Protein AF-0000000072586569 (afdb_homodimer)

Solvent-accessible surface area (backbone atoms only — not comparable to full-atom values): 13516 Å² total; per-residue (Å²): 112,32,69,42,36,52,53,37,49,52,51,48,53,52,25,59,74,66,63,46,44,87,63,46,50,79,43,30,31,70,74,11,35,25,34,48,36,56,44,81,59,20,24,43,18,26,66,42,38,34,52,53,54,45,50,47,55,71,55,46,36,83,66,43,78,65,60,58,28,29,27,94,78,20,41,33,37,36,40,31,33,36,30,24,39,87,93,30,60,30,39,34,35,44,40,37,33,38,47,88,82,17,26,31,43,36,41,36,39,33,41,20,15,47,66,26,43,51,45,45,48,53,56,47,44,74,74,40,50,85,58,54,65,77,28,58,34,95,103,110,33,69,43,36,52,55,38,48,52,50,49,54,52,26,60,74,67,62,46,44,88,63,45,52,79,42,32,31,71,73,12,34,26,34,47,35,56,44,80,60,21,22,44,18,25,66,41,39,34,54,53,53,44,50,46,55,71,55,46,35,84,66,43,76,66,61,56,26,29,27,93,78,20,41,33,35,38,41,31,33,37,30,26,38,87,93,31,59,30,38,34,35,44,40,37,32,38,47,89,82,16,26,31,42,34,40,36,39,32,41,19,14,46,64,26,43,49,46,47,47,53,55,47,44,75,73,41,49,85,56,54,65,78,26,58,33,95,104

Organism: Burkholderia pseudomallei (strain K96243) (NCBI:txid272560)

Secondary structure (DSSP, 8-state):
--HHHHHHHHHHHHHHHHT--TTGGGGEEEEEEEE-SS-SSEEESHHHHHHHHHHHHHH-EEEEEEEEEE-TTS-EEEEEEEEEETTEEEEEEEEEEE-TTS-EEEEEEEEESHHHHHHHHHHHHHHHTTTGGGGEE--/--HHHHHHHHHHHHHHHHT--TTGGGGEEEEEEEE-SS-SSEEESHHHHHHHHHHHHHH-EEEEEEEEEE-TTS-EEEEEEEEEETTEEEEEEEEEEE-TTS-EEEEEEEEESHHHHHHHHHHHHHHHTTTGGGGEE--

Foldseek 3Di:
DQPLQVVLVVVVVVCLVVLHLPCVLVQADQFAWEAEQQDPFIFTGPVLVSVQSSQLSVQWAPKDWDDKDADPVRQWIKIWMWTDGVPDTKIKIWIFGHDSNNHTRYTYIHMDDPVRSVSSVVSCCVPCVPPNVVRTDRD/DQPLQVVLVVVVVVCLVVLHLPCVLVQADQFAWEAEQQDPFIFTGPVLVSVQSSQLSVQWAPKDWDDKDADPVRQWIKIWMWTDGVPDTKIKIWIFGHDSNNHTRYTYIHMDDPVRSVSSVVSCCVPCVPPNVVRTDRD

Radius of gyration: 18.26 Å; Cα contacts (8 Å, |Δi|>4): 628; chains: 2; bounding box: 34×50×46 Å

Structure (mmCIF, N/CA/C/O backbone):
data_AF-0000000072586569-model_v1
#
loop_
_entity.id
_entity.type
_entity.pdbx_description
1 polymer 'Membrane protein'
#
loop_
_atom_site.group_PDB
_atom_site.id
_atom_site.type_symbol
_atom_site.label_atom_id
_atom_site.label_alt_id
_atom_site.label_comp_id
_atom_site.label_asym_id
_atom_site.label_entity_id
_atom_site.label_seq_id
_atom_site.pdbx_PDB_ins_code
_atom_site.Cartn_x
_atom_site.Cartn_y
_atom_site.Cartn_z
_atom_site.occupancy
_atom_site.B_iso_or_equiv
_atom_site.auth_seq_id
_atom_site.auth_comp_id
_atom_site.auth_asym_id
_atom_site.auth_atom_id
_atom_site.pdbx_PDB_model_num
ATOM 1 N N . MET A 1 1 ? 5.367 -13.648 14.352 1 89.75 1 MET A N 1
ATOM 2 C CA . MET A 1 1 ? 4.77 -14.289 13.188 1 89.75 1 MET A CA 1
ATOM 3 C C . MET A 1 1 ? 4.309 -15.703 13.516 1 89.75 1 MET A C 1
ATOM 5 O O . MET A 1 1 ? 5.023 -16.453 14.18 1 89.75 1 MET A O 1
ATOM 9 N N . HIS A 1 2 ? 3.035 -16.016 13.039 1 93.81 2 HIS A N 1
ATOM 10 C CA . HIS A 1 2 ? 2.506 -17.359 13.203 1 93.81 2 HIS A CA 1
ATOM 11 C C . HIS A 1 2 ? 3.4 -18.391 12.516 1 93.81 2 HIS A C 1
ATOM 13 O O . HIS A 1 2 ? 3.832 -18.188 11.383 1 93.81 2 HIS A O 1
ATOM 19 N N . PRO A 1 3 ? 3.746 -19.438 13.172 1 95.5 3 PRO A N 1
ATOM 20 C CA . PRO A 1 3 ? 4.727 -20.375 12.633 1 95.5 3 PRO A CA 1
ATOM 21 C C . PRO A 1 3 ? 4.352 -20.891 11.25 1 95.5 3 PRO A C 1
ATOM 23 O O . PRO A 1 3 ? 5.215 -21.016 10.375 1 95.5 3 PRO A O 1
ATOM 26 N N . CYS A 1 4 ? 3.082 -21.234 11.062 1 97.12 4 CYS A N 1
ATOM 27 C CA . CYS A 1 4 ? 2.643 -21.719 9.758 1 97.12 4 CYS A CA 1
ATOM 28 C C . CYS A 1 4 ? 2.793 -20.641 8.695 1 97.12 4 CYS A C 1
ATOM 30 O O . CYS A 1 4 ? 3.102 -20.938 7.539 1 97.12 4 CYS A O 1
ATOM 32 N N . VAL A 1 5 ? 2.586 -19.422 9.07 1 98.19 5 VAL A N 1
ATOM 33 C CA . VAL A 1 5 ? 2.73 -18.297 8.148 1 98.19 5 VAL A CA 1
ATOM 34 C C . VAL A 1 5 ? 4.199 -18.125 7.781 1 98.19 5 VAL A C 1
ATOM 36 O O . VAL A 1 5 ? 4.531 -17.875 6.617 1 98.19 5 VAL A O 1
ATOM 39 N N . ARG A 1 6 ? 5.023 -18.25 8.75 1 97.75 6 ARG A N 1
ATOM 40 C CA . ARG A 1 6 ? 6.457 -18.125 8.516 1 97.75 6 ARG A CA 1
ATOM 41 C C . ARG A 1 6 ? 6.922 -19.125 7.457 1 97.75 6 ARG A C 1
ATOM 43 O O . ARG A 1 6 ? 7.699 -18.766 6.566 1 97.75 6 ARG A O 1
ATOM 50 N N . GLN A 1 7 ? 6.492 -20.297 7.516 1 98.06 7 GLN A N 1
ATOM 51 C CA . GLN A 1 7 ? 6.855 -21.328 6.555 1 98.06 7 GLN A CA 1
ATOM 52 C C . GLN A 1 7 ? 6.355 -20.984 5.156 1 98.06 7 GLN A C 1
ATOM 54 O O . GLN A 1 7 ? 7.09 -21.125 4.176 1 98.06 7 GLN A O 1
ATOM 59 N N . SER A 1 8 ? 5.109 -20.578 5.07 1 98.62 8 SER A N 1
ATOM 60 C CA . SER A 1 8 ? 4.543 -20.203 3.777 1 98.62 8 SER A CA 1
ATOM 61 C C . SER A 1 8 ? 5.273 -19.016 3.178 1 98.62 8 SER A C 1
ATOM 63 O O . SER A 1 8 ? 5.488 -18.953 1.966 1 98.62 8 SER A O 1
ATOM 65 N N . LEU A 1 9 ? 5.652 -18.062 4.035 1 98.5 9 LEU A N 1
ATOM 66 C CA . LEU A 1 9 ? 6.375 -16.891 3.562 1 98.5 9 LEU A CA 1
ATOM 67 C C . LEU A 1 9 ? 7.742 -17.281 3.016 1 98.5 9 LEU A C 1
ATOM 69 O O . LEU A 1 9 ? 8.219 -16.688 2.043 1 98.5 9 LEU A O 1
ATOM 73 N N . GLU A 1 10 ? 8.367 -18.203 3.668 1 98.25 10 GLU A N 1
ATOM 74 C CA . GLU A 1 10 ? 9.633 -18.703 3.146 1 98.25 10 GLU A CA 1
ATOM 75 C C . GLU A 1 10 ? 9.469 -19.281 1.744 1 98.25 10 GLU A C 1
ATOM 77 O O . GLU A 1 10 ? 10.273 -19.016 0.855 1 98.25 10 GLU A O 1
ATOM 82 N N . ARG A 1 11 ? 8.477 -20.078 1.533 1 98.44 11 ARG A N 1
ATOM 83 C CA . ARG A 1 11 ? 8.172 -20.625 0.219 1 98.44 11 ARG A CA 1
ATOM 84 C C . ARG A 1 11 ? 7.863 -19.531 -0.787 1 98.44 11 ARG A C 1
ATOM 86 O O . ARG A 1 11 ? 8.312 -19.578 -1.935 1 98.44 11 ARG A O 1
ATOM 93 N N . TRP A 1 12 ? 7.102 -18.578 -0.327 1 98.75 12 TRP A N 1
ATOM 94 C CA . TRP A 1 12 ? 6.773 -17.438 -1.166 1 98.75 12 TRP A CA 1
ATOM 95 C C . TRP A 1 12 ? 8.039 -16.75 -1.665 1 98.75 12 TRP A C 1
ATOM 97 O O . TRP A 1 12 ? 8.203 -16.516 -2.867 1 98.75 12 TRP A O 1
ATOM 107 N N . HIS A 1 13 ? 8.883 -16.406 -0.754 1 98.56 13 HIS A N 1
ATOM 108 C CA . HIS A 1 13 ? 10.117 -15.711 -1.095 1 98.56 13 HIS A CA 1
ATOM 109 C C . HIS A 1 13 ? 10.977 -16.531 -2.043 1 98.56 13 HIS A C 1
ATOM 111 O O . HIS A 1 13 ? 11.617 -15.992 -2.943 1 98.56 13 HIS A O 1
ATOM 117 N N . ALA A 1 14 ? 11 -17.812 -1.853 1 98.25 14 ALA A N 1
ATOM 118 C CA . ALA A 1 14 ? 11.75 -18.688 -2.748 1 98.25 14 ALA A CA 1
ATOM 119 C C . ALA A 1 14 ? 11.164 -18.672 -4.156 1 98.25 14 ALA A C 1
ATOM 121 O O . ALA A 1 14 ? 11.906 -18.609 -5.141 1 98.25 14 ALA A O 1
ATOM 122 N N . MET A 1 15 ? 9.875 -18.703 -4.305 1 98.44 15 MET A N 1
ATOM 123 C CA . MET A 1 15 ? 9.203 -18.656 -5.602 1 98.44 15 MET A CA 1
ATOM 124 C C . MET A 1 15 ? 9.484 -17.344 -6.312 1 98.44 15 MET A C 1
ATOM 126 O O . MET A 1 15 ? 9.773 -17.328 -7.512 1 98.44 15 MET A O 1
ATOM 130 N N . VAL A 1 16 ? 9.398 -16.234 -5.566 1 98.38 16 VAL A N 1
ATOM 131 C CA . VAL A 1 16 ? 9.641 -14.906 -6.125 1 98.38 16 VAL A CA 1
ATOM 132 C C . VAL A 1 16 ? 11.086 -14.797 -6.594 1 98.38 16 VAL A C 1
ATOM 134 O O . VAL A 1 16 ? 11.359 -14.305 -7.691 1 98.38 16 VAL A O 1
ATOM 137 N N . ALA A 1 17 ? 12 -15.281 -5.766 1 97.19 17 ALA A N 1
ATOM 138 C CA . ALA A 1 17 ? 13.414 -15.242 -6.109 1 97.19 17 ALA A CA 1
ATOM 139 C C . ALA A 1 17 ? 13.695 -16.031 -7.383 1 97.19 17 ALA A C 1
ATOM 141 O O . ALA A 1 17 ? 14.516 -15.633 -8.203 1 97.19 17 ALA A O 1
ATOM 142 N N . ALA A 1 18 ? 13.023 -17.109 -7.57 1 97 18 ALA A N 1
ATOM 143 C CA . ALA A 1 18 ? 13.203 -17.969 -8.727 1 97 18 ALA A CA 1
ATOM 144 C C . ALA A 1 18 ? 12.367 -17.484 -9.914 1 97 18 ALA A C 1
ATOM 146 O O . ALA A 1 18 ? 12.477 -18.016 -11.016 1 97 18 ALA A O 1
ATOM 147 N N . ARG A 1 19 ? 11.508 -16.516 -9.648 1 97 19 ARG A N 1
ATOM 148 C CA . ARG A 1 19 ? 10.555 -16 -10.633 1 97 19 ARG A CA 1
ATOM 149 C C . ARG A 1 19 ? 9.703 -17.141 -11.211 1 97 19 ARG A C 1
ATOM 151 O O . ARG A 1 19 ? 9.461 -17.172 -12.414 1 97 19 ARG A O 1
ATOM 158 N N . ASP A 1 20 ? 9.43 -18.078 -10.43 1 97.19 20 ASP A N 1
ATOM 159 C CA . ASP A 1 20 ? 8.602 -19.219 -10.781 1 97.19 20 ASP A CA 1
ATOM 160 C C . ASP A 1 20 ? 7.496 -19.438 -9.742 1 97.19 20 ASP A C 1
ATOM 162 O O . ASP A 1 20 ? 7.738 -20 -8.68 1 97.19 20 ASP A O 1
ATOM 166 N N . MET A 1 21 ? 6.297 -19.078 -10.188 1 97.44 21 MET A N 1
ATOM 167 C CA . MET A 1 21 ? 5.164 -19.156 -9.266 1 97.44 21 MET A CA 1
ATOM 168 C C . MET A 1 21 ? 4.316 -20.391 -9.539 1 97.44 21 MET A C 1
ATOM 170 O O . MET A 1 21 ? 3.146 -20.438 -9.156 1 97.44 21 MET A O 1
ATOM 174 N N . SER A 1 22 ? 4.824 -21.391 -10.148 1 95.94 22 SER A N 1
ATOM 175 C CA . SER A 1 22 ? 4.062 -22.547 -10.586 1 95.94 22 SER A CA 1
ATOM 176 C C . SER A 1 22 ? 3.506 -23.328 -9.398 1 95.94 22 SER A C 1
ATOM 178 O O . SER A 1 22 ? 2.543 -24.094 -9.547 1 95.94 22 SER A O 1
ATOM 180 N N . THR A 1 23 ? 4.094 -23.172 -8.188 1 97.25 23 THR A N 1
ATOM 181 C CA . THR A 1 23 ? 3.648 -23.922 -7.02 1 97.25 23 THR A CA 1
ATOM 182 C C . THR A 1 23 ? 2.92 -23.016 -6.035 1 97.25 23 THR A C 1
ATOM 184 O O . THR A 1 23 ? 2.742 -23.359 -4.867 1 97.25 23 THR A O 1
ATOM 187 N N . LEU A 1 24 ? 2.529 -21.828 -6.469 1 98.56 24 LEU A N 1
ATOM 188 C CA . LEU A 1 24 ? 1.87 -20.875 -5.582 1 98.56 24 LEU A CA 1
ATOM 189 C C . LEU A 1 24 ? 0.583 -21.453 -5.012 1 98.56 24 LEU A C 1
ATOM 191 O O . LEU A 1 24 ? 0.256 -21.234 -3.846 1 98.56 24 LEU A O 1
ATOM 195 N N . ALA A 1 25 ? -0.107 -22.219 -5.77 1 97.69 25 ALA A N 1
ATOM 196 C CA . ALA A 1 25 ? -1.369 -22.812 -5.336 1 97.69 25 ALA A CA 1
ATOM 197 C C . ALA A 1 25 ? -1.164 -23.719 -4.121 1 97.69 25 ALA A C 1
ATOM 199 O O . ALA A 1 25 ? -2.098 -23.953 -3.348 1 97.69 25 ALA A O 1
ATOM 200 N N . ASP A 1 26 ? 0 -24.203 -3.895 1 97.81 26 ASP A N 1
ATOM 201 C CA . ASP A 1 26 ? 0.299 -25.078 -2.775 1 97.81 26 ASP A CA 1
ATOM 202 C C . ASP A 1 26 ? 0.155 -24.359 -1.442 1 97.81 26 ASP A C 1
ATOM 204 O O . ASP A 1 26 ? -0.105 -24.984 -0.411 1 97.81 26 ASP A O 1
ATOM 208 N N . ILE A 1 27 ? 0.32 -23.094 -1.489 1 98.62 27 ILE A N 1
ATOM 209 C CA . ILE A 1 27 ? 0.227 -22.359 -0.237 1 98.62 27 ILE A CA 1
ATOM 210 C C . ILE A 1 27 ? -0.942 -21.375 -0.303 1 98.62 27 ILE A C 1
ATOM 212 O O . ILE A 1 27 ? -1.002 -20.422 0.471 1 98.62 27 ILE A O 1
ATOM 216 N N . ALA A 1 28 ? -1.817 -21.531 -1.243 1 98.81 28 ALA A N 1
ATOM 217 C CA . ALA A 1 28 ? -3.01 -20.703 -1.373 1 98.81 28 ALA A CA 1
ATOM 218 C C . ALA A 1 28 ? -4.273 -21.5 -1.063 1 98.81 28 ALA A C 1
ATOM 220 O O . ALA A 1 28 ? -4.395 -22.656 -1.459 1 98.81 28 ALA A O 1
ATOM 221 N N . ASP A 1 29 ? -5.18 -20.875 -0.289 1 98.75 29 ASP A N 1
ATOM 222 C CA . ASP A 1 29 ? -6.52 -21.438 -0.156 1 98.75 29 ASP A CA 1
ATOM 223 C C . ASP A 1 29 ? -7.211 -21.547 -1.515 1 98.75 29 ASP A C 1
ATOM 225 O O . ASP A 1 29 ? -7.109 -20.641 -2.34 1 98.75 29 ASP A O 1
ATOM 229 N N . PRO A 1 30 ? -7.973 -22.562 -1.792 1 97.94 30 PRO A N 1
ATOM 230 C CA . PRO A 1 30 ? -8.664 -22.688 -3.076 1 97.94 30 PRO A CA 1
ATOM 231 C C . PRO A 1 30 ? -9.586 -21.516 -3.363 1 97.94 30 PRO A C 1
ATOM 233 O O . PRO A 1 30 ? -9.844 -21.188 -4.527 1 97.94 30 PRO A O 1
ATOM 236 N N . ASN A 1 31 ? -10.055 -20.859 -2.344 1 97.38 31 ASN A N 1
ATOM 237 C CA . ASN A 1 31 ? -10.945 -19.719 -2.498 1 97.38 31 ASN A CA 1
ATOM 238 C C . ASN A 1 31 ? -10.227 -18.406 -2.227 1 97.38 31 ASN A C 1
ATOM 240 O O . ASN A 1 31 ? -10.852 -17.422 -1.827 1 97.38 31 ASN A O 1
ATOM 244 N N . ALA A 1 32 ? -8.938 -18.438 -2.35 1 98.44 32 ALA A N 1
ATOM 245 C CA . ALA A 1 32 ? -8.164 -17.219 -2.135 1 98.44 32 ALA A CA 1
ATOM 246 C C . ALA A 1 32 ? -8.672 -16.094 -3.021 1 98.44 32 ALA A C 1
ATOM 248 O O . ALA A 1 32 ? -9.148 -16.328 -4.133 1 98.44 32 ALA A O 1
ATOM 249 N N . VAL A 1 33 ? -8.617 -14.875 -2.561 1 98.31 33 VAL A N 1
ATOM 250 C CA . VAL A 1 33 ? -9.062 -13.695 -3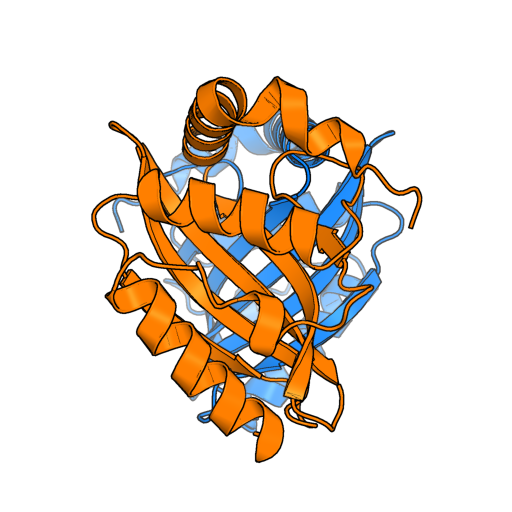.293 1 98.31 33 VAL A CA 1
ATOM 251 C C . VAL A 1 33 ? -7.859 -12.82 -3.645 1 98.31 33 VAL A C 1
ATOM 253 O O . VAL A 1 33 ? -7.031 -12.516 -2.781 1 98.31 33 VAL A O 1
ATOM 256 N N . PHE A 1 34 ? -7.805 -12.477 -4.922 1 98.38 34 PHE A N 1
ATOM 257 C CA . PHE A 1 34 ? -6.773 -11.555 -5.395 1 98.38 34 PHE A CA 1
ATOM 258 C C . PHE A 1 34 ? -7.371 -10.188 -5.699 1 98.38 34 PHE A C 1
ATOM 260 O O . PHE A 1 34 ? -8.367 -10.086 -6.414 1 98.38 34 PHE A O 1
ATOM 267 N N . ARG A 1 35 ? -6.781 -9.148 -5.145 1 98.31 35 ARG A N 1
ATOM 268 C CA . ARG A 1 35 ? -7.168 -7.766 -5.426 1 98.31 35 ARG A CA 1
ATOM 269 C C . ARG A 1 35 ? -6.035 -7.008 -6.109 1 98.31 35 ARG A C 1
ATOM 271 O O . ARG A 1 35 ? -5.004 -6.734 -5.488 1 98.31 35 ARG A O 1
ATOM 278 N N . SER A 1 36 ? -6.277 -6.648 -7.332 1 97.62 36 SER A N 1
ATOM 279 C CA . SER A 1 36 ? -5.312 -5.98 -8.203 1 97.62 36 SER A CA 1
ATOM 280 C C . SER A 1 36 ? -5.172 -4.508 -7.836 1 97.62 36 SER A C 1
ATOM 282 O O . SER A 1 36 ? -6.133 -3.875 -7.398 1 97.62 36 SER A O 1
ATOM 284 N N . PRO A 1 37 ? -3.957 -3.98 -8.055 1 98.44 37 PRO A N 1
ATOM 285 C CA . PRO A 1 37 ? -3.834 -2.529 -7.898 1 98.44 37 PRO A CA 1
ATOM 286 C C . PRO A 1 37 ? -4.598 -1.752 -8.969 1 98.44 37 PRO A C 1
ATOM 288 O O . PRO A 1 37 ? -4.82 -0.547 -8.82 1 98.44 37 PRO A O 1
ATOM 291 N N . ILE A 1 38 ? -5.035 -2.357 -10.008 1 97.25 38 ILE A N 1
ATOM 292 C CA . ILE A 1 38 ? -5.621 -1.708 -11.172 1 97.25 38 ILE A CA 1
ATOM 293 C C . ILE A 1 38 ? -7.145 -1.79 -11.102 1 97.25 38 ILE A C 1
ATOM 295 O O . ILE A 1 38 ? -7.832 -0.775 -11.219 1 97.25 38 ILE A O 1
ATOM 299 N N . ALA A 1 39 ? -7.633 -2.943 -10.797 1 95.81 39 ALA A N 1
ATOM 300 C CA . ALA A 1 39 ? -9.055 -3.227 -10.969 1 95.81 39 ALA A CA 1
ATOM 301 C C . ALA A 1 39 ? -9.82 -3.02 -9.672 1 95.81 39 ALA A C 1
ATOM 303 O O . ALA A 1 39 ? -9.312 -3.332 -8.586 1 95.81 39 ALA A O 1
ATOM 304 N N . HIS A 1 40 ? -11.023 -2.607 -9.781 1 95 40 HIS A N 1
ATOM 305 C CA . HIS A 1 40 ? -11.906 -2.451 -8.633 1 95 40 HIS A CA 1
ATOM 306 C C . HIS A 1 40 ? -12.344 -3.807 -8.086 1 95 40 HIS A C 1
ATOM 308 O O . HIS A 1 40 ? -12.281 -4.047 -6.879 1 95 40 HIS A O 1
ATOM 314 N N . SER A 1 41 ? -12.742 -4.645 -8.977 1 94.94 41 SER A N 1
ATOM 315 C CA . SER A 1 41 ? -13.258 -5.945 -8.57 1 94.94 41 SER A CA 1
ATOM 316 C C . SER A 1 41 ? -12.133 -6.891 -8.172 1 94.94 41 SER A C 1
ATOM 318 O O . SER A 1 41 ? -11.055 -6.863 -8.766 1 94.94 41 SER A O 1
ATOM 320 N N . ALA A 1 42 ? -12.43 -7.754 -7.293 1 97.31 42 ALA A N 1
ATOM 321 C CA . ALA A 1 42 ? -11.508 -8.812 -6.898 1 97.31 42 ALA A CA 1
ATOM 322 C C . ALA A 1 42 ? -11.602 -10.008 -7.844 1 97.31 42 ALA A C 1
ATOM 324 O O . ALA A 1 42 ? -12.555 -10.117 -8.617 1 97.31 42 ALA A O 1
ATOM 325 N N . TYR A 1 43 ? -10.609 -10.836 -7.809 1 97.56 43 TYR A N 1
ATOM 326 C CA . TYR A 1 43 ? -10.57 -12.086 -8.562 1 97.56 43 TYR A CA 1
ATOM 327 C C . TYR A 1 43 ? -10.492 -13.281 -7.629 1 97.56 43 TYR A C 1
ATOM 329 O O . TYR A 1 43 ? -9.68 -13.305 -6.703 1 97.56 43 TYR A O 1
ATOM 337 N N . ALA A 1 44 ? -11.273 -14.242 -7.879 1 96.88 44 ALA A N 1
ATOM 338 C CA . ALA A 1 44 ? -11.445 -15.32 -6.914 1 96.88 44 ALA A CA 1
ATOM 339 C C . ALA A 1 44 ? -10.711 -16.578 -7.371 1 96.88 44 ALA A C 1
ATOM 341 O O . ALA A 1 44 ? -10.75 -16.938 -8.555 1 96.88 44 ALA A O 1
ATOM 342 N N . GLY A 1 45 ? -10.133 -17.25 -6.328 1 97.38 45 GLY A N 1
ATOM 343 C CA . GLY A 1 45 ? -9.586 -18.578 -6.555 1 97.38 45 GLY A CA 1
ATOM 344 C C . GLY A 1 45 ? -8.078 -18.594 -6.66 1 97.38 45 GLY A C 1
ATOM 345 O O . GLY A 1 45 ? -7.473 -17.641 -7.148 1 97.38 45 GLY A O 1
ATOM 346 N N . ALA A 1 46 ? -7.523 -19.734 -6.289 1 97.56 46 ALA A N 1
ATOM 347 C CA . ALA A 1 46 ? -6.078 -19.922 -6.352 1 97.56 46 ALA A CA 1
ATOM 348 C C . ALA A 1 46 ? -5.57 -19.812 -7.789 1 97.56 46 ALA A C 1
ATOM 350 O O . ALA A 1 46 ? -4.461 -19.328 -8.023 1 97.56 46 ALA A O 1
ATOM 351 N N . ALA A 1 47 ? -6.391 -20.203 -8.719 1 96.19 47 ALA A N 1
ATOM 352 C CA . ALA A 1 47 ? -6 -20.125 -10.125 1 96.19 47 ALA A CA 1
ATOM 353 C C . ALA A 1 47 ? -5.824 -18.688 -10.578 1 96.19 47 ALA A C 1
ATOM 355 O O . ALA A 1 47 ? -4.859 -18.359 -11.273 1 96.19 47 ALA A O 1
ATOM 356 N N . ALA A 1 48 ? -6.766 -17.812 -10.203 1 96.25 48 ALA A N 1
ATOM 357 C CA . ALA A 1 48 ? -6.664 -16.391 -10.523 1 96.25 48 ALA A CA 1
ATOM 358 C C . ALA A 1 48 ? -5.414 -15.781 -9.906 1 96.25 48 ALA A C 1
ATOM 360 O O . ALA A 1 48 ? -4.688 -15.031 -10.57 1 96.25 48 ALA A O 1
ATOM 361 N N . LEU A 1 49 ? -5.223 -16.094 -8.633 1 97.81 49 LEU A N 1
ATOM 362 C CA . LEU A 1 49 ? -4.051 -15.602 -7.91 1 97.81 49 LEU A CA 1
ATOM 363 C C . LEU A 1 49 ? -2.766 -16.031 -8.609 1 97.81 49 LEU A C 1
ATOM 365 O O . LEU A 1 49 ? -1.886 -15.203 -8.859 1 97.81 49 LEU A O 1
ATOM 369 N N . THR A 1 50 ? -2.666 -17.312 -8.953 1 97.69 50 THR A N 1
ATOM 370 C CA . THR A 1 50 ? -1.471 -17.859 -9.586 1 97.69 50 THR A CA 1
ATOM 371 C C . THR A 1 50 ? -1.241 -17.219 -10.953 1 97.69 50 THR A C 1
ATOM 373 O O . THR A 1 50 ? -0.109 -16.875 -11.297 1 97.69 50 THR A O 1
ATOM 376 N N . LEU A 1 51 ? -2.285 -17.047 -11.695 1 96.69 51 LEU A N 1
ATOM 377 C CA . LEU A 1 51 ? -2.18 -16.438 -13.016 1 96.69 51 LEU A CA 1
ATOM 378 C C . LEU A 1 51 ? -1.683 -15 -12.898 1 96.69 51 LEU A C 1
ATOM 380 O O . LEU A 1 51 ? -0.722 -14.617 -13.57 1 96.69 51 LEU A O 1
ATOM 384 N N . ALA A 1 52 ? -2.326 -14.195 -12.008 1 97.31 52 ALA A N 1
ATOM 385 C CA . ALA A 1 52 ? -2.008 -12.781 -11.875 1 97.31 52 ALA A CA 1
ATOM 386 C C . ALA A 1 52 ? -0.583 -12.586 -11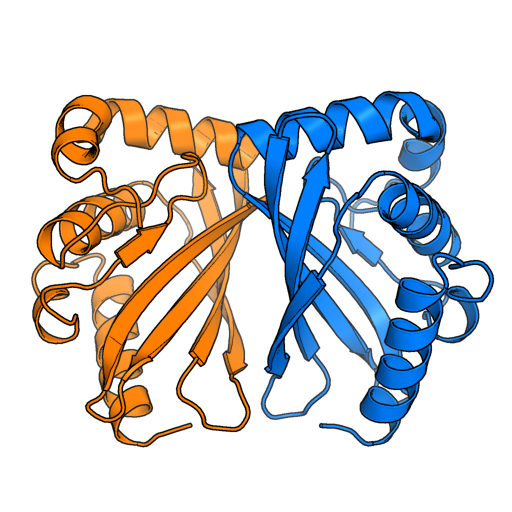.359 1 97.31 52 ALA A C 1
ATOM 388 O O . ALA A 1 52 ? 0.21 -11.859 -11.969 1 97.31 52 ALA A O 1
ATOM 389 N N . ILE A 1 53 ? -0.276 -13.227 -10.266 1 98.19 53 ILE A N 1
ATOM 390 C CA . ILE A 1 53 ? 1.017 -13.055 -9.617 1 98.19 53 ILE A CA 1
ATOM 391 C C . ILE A 1 53 ? 2.115 -13.688 -10.469 1 98.19 53 ILE A C 1
ATOM 393 O O . ILE A 1 53 ? 3.23 -13.164 -10.539 1 98.19 53 ILE A O 1
ATOM 397 N N . GLY A 1 54 ? 1.803 -14.828 -11.07 1 97.56 54 GLY A N 1
ATOM 398 C CA . GLY A 1 54 ? 2.754 -15.438 -11.984 1 97.56 54 GLY A CA 1
ATOM 399 C C . GLY A 1 54 ? 3.115 -14.547 -13.156 1 97.56 54 GLY A C 1
ATOM 400 O O . GLY A 1 54 ? 4.254 -14.562 -13.625 1 97.56 54 GLY A O 1
ATOM 401 N N . THR A 1 55 ? 2.188 -13.812 -13.633 1 97.5 55 THR A N 1
ATOM 402 C CA . THR A 1 55 ? 2.439 -12.891 -14.742 1 97.5 55 THR A CA 1
ATOM 403 C C . THR A 1 55 ? 3.221 -11.672 -14.258 1 97.5 55 THR A C 1
ATOM 405 O O . THR A 1 55 ? 4.211 -11.281 -14.883 1 97.5 55 THR A O 1
ATOM 408 N N . VAL A 1 56 ? 2.824 -11.117 -13.133 1 97.62 56 VAL A N 1
ATOM 409 C CA . VAL A 1 56 ? 3.402 -9.875 -12.617 1 97.62 56 VAL A CA 1
ATOM 410 C C . VAL A 1 56 ? 4.879 -10.094 -12.289 1 97.62 56 VAL A C 1
ATOM 412 O O . VAL A 1 56 ? 5.699 -9.195 -12.484 1 97.62 56 VAL A O 1
ATOM 415 N N . VAL A 1 57 ? 5.23 -11.219 -11.75 1 97.31 57 VAL A N 1
ATOM 416 C CA . VAL A 1 57 ? 6.602 -11.5 -11.352 1 97.31 57 VAL A CA 1
ATOM 417 C C . VAL A 1 57 ? 7.527 -11.398 -12.562 1 97.31 57 VAL A C 1
ATOM 419 O O . VAL A 1 57 ? 8.703 -11.047 -12.43 1 97.31 57 VAL A O 1
ATOM 422 N N . ASN A 1 58 ? 7.004 -11.602 -13.734 1 95.44 58 ASN A N 1
ATOM 423 C CA . ASN A 1 58 ? 7.797 -11.539 -14.953 1 95.44 58 ASN A CA 1
ATOM 424 C C . ASN A 1 58 ? 7.695 -10.172 -15.625 1 95.44 58 ASN A C 1
ATOM 426 O O . ASN A 1 58 ? 8.438 -9.883 -16.562 1 95.44 58 ASN A O 1
ATOM 430 N N . VAL A 1 59 ? 6.812 -9.406 -15.219 1 97.69 59 VAL A N 1
ATOM 431 C CA . VAL A 1 59 ? 6.688 -8.031 -15.695 1 97.69 59 VAL A CA 1
ATOM 432 C C . VAL A 1 59 ? 7.684 -7.141 -14.961 1 97.69 59 VAL A C 1
ATOM 434 O O . VAL A 1 59 ? 8.289 -6.25 -15.562 1 97.69 59 VAL A O 1
ATOM 437 N N . PHE A 1 60 ? 7.832 -7.328 -13.68 1 98.44 60 PHE A N 1
ATOM 438 C CA . PHE A 1 60 ? 8.695 -6.5 -12.844 1 98.44 60 PHE A CA 1
ATOM 439 C C . PHE A 1 60 ? 10.164 -6.77 -13.148 1 98.44 60 PHE A C 1
ATOM 441 O O . PHE A 1 60 ? 10.57 -7.926 -13.297 1 98.44 60 PHE A O 1
ATOM 448 N N . GLU A 1 61 ? 10.867 -5.773 -13.281 1 98.19 61 GLU A N 1
ATOM 449 C CA . GLU A 1 61 ? 12.328 -5.797 -13.367 1 98.19 61 GLU A CA 1
ATOM 450 C C . GLU A 1 61 ? 12.961 -5.145 -12.148 1 98.19 61 GLU A C 1
ATOM 452 O O . GLU A 1 61 ? 12.344 -4.293 -11.5 1 98.19 61 GLU A O 1
ATOM 457 N N . GLU A 1 62 ? 14.273 -5.57 -11.789 1 98.06 62 GLU A N 1
ATOM 458 C CA . GLU A 1 62 ? 15 -5.023 -10.641 1 98.06 62 GLU A CA 1
ATOM 459 C C . GLU A 1 62 ? 14.148 -5.074 -9.375 1 98.06 62 GLU A C 1
ATOM 461 O O . GLU A 1 62 ? 14.078 -4.094 -8.633 1 98.06 62 GLU A O 1
ATOM 466 N N . PHE A 1 63 ? 13.539 -6.125 -9.227 1 98.5 63 PHE A N 1
ATOM 467 C CA . PHE A 1 63 ? 12.609 -6.309 -8.117 1 98.5 63 PHE A CA 1
ATOM 468 C C . PHE A 1 63 ? 13.367 -6.508 -6.809 1 98.5 63 PHE A C 1
ATOM 470 O O . PHE A 1 63 ? 14.305 -7.309 -6.742 1 98.5 63 PHE A O 1
ATOM 477 N N . THR A 1 64 ? 12.977 -5.781 -5.734 1 98.5 64 THR A N 1
ATOM 478 C CA . THR A 1 64 ? 13.602 -5.906 -4.422 1 98.5 64 THR A CA 1
ATOM 479 C C . THR A 1 64 ? 12.555 -5.758 -3.314 1 98.5 64 THR A C 1
ATOM 481 O O . THR A 1 64 ? 11.773 -4.805 -3.318 1 98.5 64 THR A O 1
ATOM 484 N N . TYR A 1 65 ? 12.562 -6.676 -2.354 1 98.62 65 TYR A N 1
ATOM 485 C CA . TYR A 1 65 ? 11.797 -6.488 -1.127 1 98.62 65 TYR A CA 1
ATOM 486 C C . TYR A 1 65 ? 12.555 -5.617 -0.134 1 98.62 65 TYR A C 1
ATOM 488 O O . TYR A 1 65 ? 13.789 -5.656 -0.082 1 98.62 65 TYR A O 1
ATOM 496 N N . HIS A 1 66 ? 11.82 -4.934 0.641 1 98.38 66 HIS A N 1
ATOM 497 C CA . HIS A 1 66 ? 12.359 -4.07 1.688 1 98.38 66 HIS A CA 1
ATOM 498 C C . HIS A 1 66 ? 11.781 -4.438 3.051 1 98.38 66 HIS A C 1
ATOM 500 O O . HIS A 1 66 ? 12.047 -5.52 3.572 1 98.38 66 HIS A O 1
ATOM 506 N N . ARG A 1 67 ? 11.016 -3.576 3.621 1 98.38 67 ARG A N 1
ATOM 507 C CA . ARG A 1 67 ? 10.5 -3.834 4.961 1 98.38 67 ARG A CA 1
ATOM 508 C C . ARG A 1 67 ? 9.375 -4.859 4.93 1 98.38 67 ARG A C 1
ATOM 510 O O . ARG A 1 67 ? 8.617 -4.93 3.959 1 98.38 67 ARG A O 1
ATOM 517 N N . GLN A 1 68 ? 9.305 -5.582 5.957 1 98.69 68 GLN A N 1
ATOM 518 C CA . GLN A 1 68 ? 8.195 -6.484 6.25 1 98.69 68 GLN A CA 1
ATOM 519 C C . GLN A 1 68 ? 7.484 -6.082 7.539 1 98.69 68 GLN A C 1
ATOM 521 O O . GLN A 1 68 ? 8.133 -5.777 8.539 1 98.69 68 GLN A O 1
ATOM 526 N N . MET A 1 69 ? 6.168 -6.004 7.473 1 98.62 69 MET A N 1
ATOM 527 C CA . MET A 1 69 ? 5.34 -5.715 8.641 1 98.62 69 MET A CA 1
ATOM 528 C C . MET A 1 69 ? 4.305 -6.812 8.859 1 98.62 69 MET A C 1
ATOM 530 O O . MET A 1 69 ? 3.914 -7.5 7.91 1 98.62 69 MET A O 1
ATOM 534 N N . ALA A 1 70 ? 3.861 -6.914 10.078 1 98.44 70 ALA A N 1
ATOM 535 C CA . ALA A 1 70 ? 2.855 -7.93 10.383 1 98.44 70 ALA A CA 1
ATOM 536 C C . ALA A 1 70 ? 1.874 -7.43 11.438 1 98.44 70 ALA A C 1
ATOM 538 O O . ALA A 1 70 ? 2.191 -6.52 12.211 1 98.44 70 ALA A O 1
ATOM 539 N N . THR A 1 71 ? 0.633 -8.008 11.375 1 98.38 71 THR A N 1
ATOM 540 C CA . THR A 1 71 ? -0.293 -7.797 12.484 1 98.38 71 THR A CA 1
ATOM 541 C C . THR A 1 71 ? 0.213 -8.484 13.75 1 98.38 71 THR A C 1
ATOM 543 O O . THR A 1 71 ? 1.098 -9.336 13.688 1 98.38 71 THR A O 1
ATOM 546 N N . ASP A 1 72 ? -0.405 -8.141 14.836 1 96.19 72 ASP A N 1
ATOM 547 C CA . ASP A 1 72 ? -0 -8.703 16.125 1 96.19 72 ASP A CA 1
ATOM 548 C C . ASP A 1 72 ? -0.178 -10.219 16.141 1 96.19 72 ASP A C 1
ATOM 550 O O . ASP A 1 72 ? 0.635 -10.945 16.719 1 96.19 72 ASP A O 1
ATOM 554 N N . ASP A 1 73 ? -1.236 -10.75 15.477 1 96.5 73 ASP A N 1
ATOM 555 C CA . ASP A 1 73 ? -1.51 -12.188 15.492 1 96.5 73 ASP A CA 1
ATOM 556 C C . ASP A 1 73 ? -0.638 -12.922 14.477 1 96.5 73 ASP A C 1
ATOM 558 O O . ASP A 1 73 ? -0.667 -14.148 14.406 1 96.5 73 ASP A O 1
ATOM 562 N N . GLY A 1 74 ? 0.028 -12.133 13.648 1 97.44 74 GLY A N 1
ATOM 563 C CA . GLY A 1 74 ? 0.981 -12.711 12.711 1 97.44 74 GLY A CA 1
ATOM 564 C C . GLY A 1 74 ? 0.323 -13.32 11.492 1 97.44 74 GLY A C 1
ATOM 565 O O . GLY A 1 74 ? 0.972 -14.031 10.719 1 97.44 74 GLY A O 1
ATOM 566 N N . LEU A 1 75 ? -0.953 -13.055 11.25 1 98.5 75 LEU A N 1
ATOM 567 C CA . LEU A 1 75 ? -1.681 -13.742 10.188 1 98.5 75 LEU A CA 1
ATOM 568 C C . LEU A 1 75 ? -1.805 -12.859 8.953 1 98.5 75 LEU A C 1
ATOM 570 O O . LEU A 1 75 ? -2.203 -13.328 7.883 1 98.5 75 LEU A O 1
ATOM 574 N N . SER A 1 76 ? -1.487 -11.586 9.102 1 98.75 76 SER A N 1
ATOM 575 C CA . SER A 1 76 ? -1.414 -10.68 7.961 1 98.75 76 SER A CA 1
ATOM 576 C C . SER A 1 76 ? -0.041 -10.023 7.867 1 98.75 76 SER A C 1
ATOM 578 O O . SER A 1 76 ? 0.539 -9.633 8.883 1 98.75 76 SER A O 1
ATOM 580 N N . VAL A 1 77 ? 0.439 -9.922 6.613 1 98.69 77 VAL A N 1
ATOM 581 C CA . VAL A 1 77 ? 1.786 -9.414 6.379 1 98.69 77 VAL A CA 1
ATOM 582 C C . VAL A 1 77 ? 1.766 -8.414 5.227 1 98.69 77 VAL A C 1
ATOM 584 O O . VAL A 1 77 ? 1.018 -8.578 4.262 1 98.69 77 VAL A O 1
ATOM 587 N N . VAL A 1 78 ? 2.5 -7.41 5.414 1 98.88 78 VAL A N 1
ATOM 588 C CA . V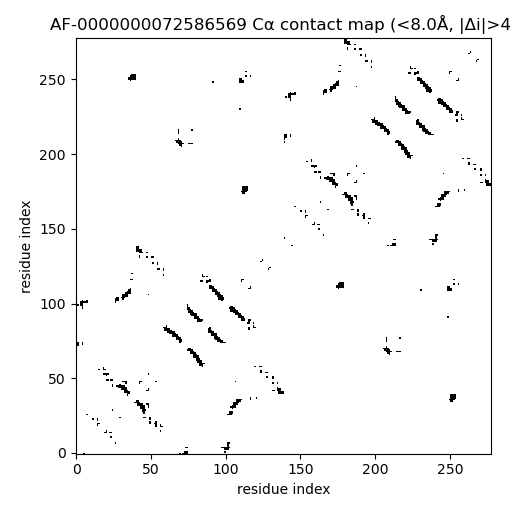AL A 1 78 ? 2.795 -6.484 4.328 1 98.88 78 VAL A CA 1
ATOM 589 C C . VAL A 1 78 ? 4.258 -6.617 3.916 1 98.88 78 VAL A C 1
ATOM 591 O O . VAL A 1 78 ? 5.156 -6.547 4.762 1 98.88 78 VAL A O 1
ATOM 594 N N . LEU A 1 79 ? 4.469 -6.863 2.672 1 98.88 79 LEU A N 1
ATOM 595 C CA . LEU A 1 79 ? 5.809 -6.867 2.088 1 98.88 79 LEU A CA 1
ATOM 596 C C . LEU A 1 79 ? 6.004 -5.656 1.179 1 98.88 79 LEU A C 1
ATOM 598 O O . LEU A 1 79 ? 5.34 -5.535 0.148 1 98.88 79 LEU A O 1
ATOM 602 N N . GLU A 1 80 ? 6.855 -4.77 1.617 1 98.94 80 GLU A N 1
ATOM 603 C CA . GLU A 1 80 ? 7.203 -3.6 0.817 1 98.94 80 GLU A CA 1
ATOM 604 C C . GLU A 1 80 ? 8.195 -3.959 -0.283 1 98.94 80 GLU A C 1
ATOM 606 O O . GLU A 1 80 ? 9.148 -4.703 -0.046 1 98.94 80 GLU A O 1
ATOM 611 N N . PHE A 1 81 ? 7.98 -3.377 -1.483 1 98.88 81 PHE A N 1
ATOM 612 C CA . PHE A 1 81 ? 8.898 -3.729 -2.559 1 98.88 81 PHE A CA 1
ATOM 613 C C . PHE A 1 81 ? 9.117 -2.543 -3.492 1 98.88 81 PHE A C 1
ATOM 615 O O . PHE A 1 81 ? 8.359 -1.569 -3.455 1 98.88 81 PHE A O 1
ATOM 622 N N . SER A 1 82 ? 10.125 -2.613 -4.27 1 98.75 82 SER A N 1
ATOM 623 C CA . SER A 1 82 ? 10.352 -1.76 -5.434 1 98.75 82 SER A CA 1
ATOM 624 C C . SER A 1 82 ? 10.586 -2.588 -6.691 1 98.75 82 SER A C 1
ATOM 626 O O . SER A 1 82 ? 10.992 -3.75 -6.605 1 98.75 82 SER A O 1
ATOM 628 N N . ALA A 1 83 ? 10.297 -1.988 -7.793 1 98.62 83 ALA A N 1
ATOM 629 C CA . ALA A 1 83 ? 10.492 -2.631 -9.094 1 98.62 83 ALA A CA 1
ATOM 630 C C . ALA A 1 83 ? 10.523 -1.598 -10.211 1 98.62 83 ALA A C 1
ATOM 632 O O . ALA A 1 83 ? 10.414 -0.395 -9.961 1 98.62 83 ALA A O 1
ATOM 633 N N . ARG A 1 84 ? 10.812 -2.066 -11.305 1 98.62 84 ARG A N 1
ATOM 634 C CA . ARG A 1 84 ? 10.742 -1.3 -12.539 1 98.62 84 ARG A CA 1
ATOM 635 C C . ARG A 1 84 ? 9.836 -1.986 -13.555 1 98.62 84 ARG A C 1
ATOM 637 O O . ARG A 1 84 ? 9.852 -3.213 -13.688 1 98.62 84 A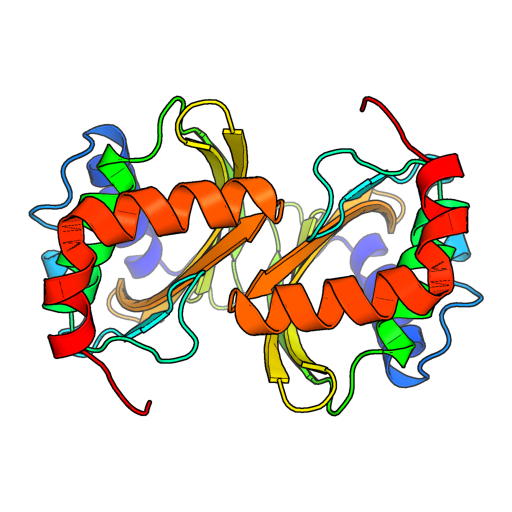RG A O 1
ATOM 644 N N . VAL A 1 85 ? 9.008 -1.248 -14.242 1 98.44 85 VAL A N 1
ATOM 645 C CA . VAL A 1 85 ? 8.234 -1.685 -15.398 1 98.44 85 VAL A CA 1
ATOM 646 C C . VAL A 1 85 ? 8.578 -0.823 -16.609 1 98.44 85 VAL A C 1
ATOM 648 O O . VAL A 1 85 ? 8.164 0.337 -16.688 1 98.44 85 VAL A O 1
ATOM 651 N N . GLY A 1 86 ? 9.242 -1.436 -17.547 1 96.5 86 GLY A N 1
ATOM 652 C CA . GLY A 1 86 ? 9.781 -0.601 -18.609 1 96.5 86 GLY A CA 1
ATOM 653 C C . GLY A 1 86 ? 10.664 0.522 -18.109 1 96.5 86 GLY A C 1
ATOM 654 O O . GLY A 1 86 ? 11.617 0.281 -17.359 1 96.5 86 GLY A O 1
ATOM 655 N N . ASP A 1 87 ? 10.297 1.745 -18.422 1 97.38 87 ASP A N 1
ATOM 656 C CA . ASP A 1 87 ? 11.109 2.885 -18.016 1 97.38 87 ASP A CA 1
ATOM 657 C C . ASP A 1 87 ? 10.562 3.52 -16.734 1 97.38 87 ASP A C 1
ATOM 659 O O . ASP A 1 87 ? 11.07 4.543 -16.281 1 97.38 87 ASP A O 1
ATOM 663 N N . LYS A 1 88 ? 9.602 2.898 -16.156 1 98.38 88 LYS A N 1
ATOM 664 C CA . LYS A 1 88 ? 8.969 3.453 -14.969 1 98.38 88 LYS A CA 1
ATOM 665 C C . LYS A 1 88 ? 9.414 2.709 -13.711 1 98.38 88 LYS A C 1
ATOM 667 O O . LYS A 1 88 ? 9.445 1.478 -13.688 1 98.38 88 LYS A O 1
ATOM 672 N N . ARG A 1 89 ? 9.828 3.457 -12.766 1 98 89 ARG A N 1
ATOM 673 C CA . ARG A 1 89 ? 10.086 2.883 -11.453 1 98 89 ARG A CA 1
ATOM 674 C C . ARG A 1 89 ? 8.844 2.945 -10.57 1 98 89 ARG A C 1
ATOM 676 O O . ARG A 1 89 ? 8.039 3.865 -10.695 1 98 89 ARG A O 1
ATOM 683 N N . LEU A 1 90 ? 8.719 1.97 -9.742 1 98.38 90 LEU A N 1
ATOM 684 C CA . LEU A 1 90 ? 7.598 1.997 -8.812 1 98.38 90 LEU A CA 1
ATOM 685 C C . LEU A 1 90 ? 7.977 1.354 -7.48 1 98.38 90 LEU A C 1
ATOM 687 O O . LEU A 1 90 ? 8.984 0.643 -7.395 1 98.38 90 LEU A O 1
ATOM 691 N N . LYS A 1 91 ? 7.312 1.733 -6.453 1 98.62 91 LYS A N 1
ATOM 692 C CA . LYS A 1 91 ? 7.258 1.079 -5.152 1 98.62 91 LYS A CA 1
ATOM 693 C C . LYS A 1 91 ? 5.871 0.498 -4.887 1 98.62 91 LYS A C 1
ATOM 695 O O . LYS A 1 91 ? 4.875 0.988 -5.422 1 98.62 91 LYS A O 1
ATOM 700 N N . GLY A 1 92 ? 5.801 -0.544 -4.129 1 98.88 92 GLY A N 1
ATOM 701 C CA . GLY A 1 92 ? 4.512 -1.144 -3.828 1 98.88 92 GLY A CA 1
ATOM 702 C C . GLY A 1 92 ? 4.531 -2.012 -2.586 1 98.88 92 GLY A C 1
ATOM 703 O O . GLY A 1 92 ? 5.531 -2.047 -1.863 1 98.88 92 GLY A O 1
ATOM 704 N N . ILE A 1 93 ? 3.385 -2.621 -2.299 1 98.94 93 ILE A N 1
ATOM 705 C CA . ILE A 1 93 ? 3.268 -3.598 -1.222 1 98.94 93 ILE A CA 1
ATOM 706 C C . ILE A 1 93 ? 2.447 -4.793 -1.697 1 98.94 93 ILE A C 1
ATOM 708 O O . ILE A 1 93 ? 1.515 -4.641 -2.488 1 98.94 93 ILE A O 1
ATOM 712 N N . ASP A 1 94 ? 2.799 -5.945 -1.25 1 98.94 94 ASP A N 1
ATOM 713 C CA . ASP A 1 94 ? 1.913 -7.102 -1.139 1 98.94 94 ASP A CA 1
ATOM 714 C C . ASP A 1 94 ? 1.276 -7.172 0.247 1 98.94 94 ASP A C 1
ATOM 716 O O . ASP A 1 94 ? 1.979 -7.289 1.254 1 98.94 94 ASP A O 1
ATOM 720 N N . LEU A 1 95 ? 0.04 -7.008 0.349 1 98.94 95 LEU A N 1
ATOM 721 C CA . LEU A 1 95 ? -0.709 -7.262 1.575 1 98.94 95 LEU A CA 1
ATOM 722 C C . LEU A 1 95 ? -1.332 -8.656 1.553 1 98.94 95 LEU A C 1
ATOM 724 O O . LEU A 1 95 ? -2.229 -8.922 0.751 1 98.94 95 LEU A O 1
ATOM 728 N N . ILE A 1 96 ? -0.881 -9.492 2.441 1 98.88 96 ILE A N 1
ATOM 729 C CA . ILE A 1 96 ? -1.245 -10.906 2.385 1 98.88 96 ILE A CA 1
ATOM 730 C C . ILE A 1 96 ? -1.903 -11.328 3.697 1 98.88 96 ILE A C 1
ATOM 732 O O . ILE A 1 96 ? -1.355 -11.086 4.777 1 98.88 96 ILE A O 1
ATOM 736 N N . ARG A 1 97 ? -3.064 -11.883 3.621 1 98.88 97 ARG A N 1
ATOM 737 C CA . ARG A 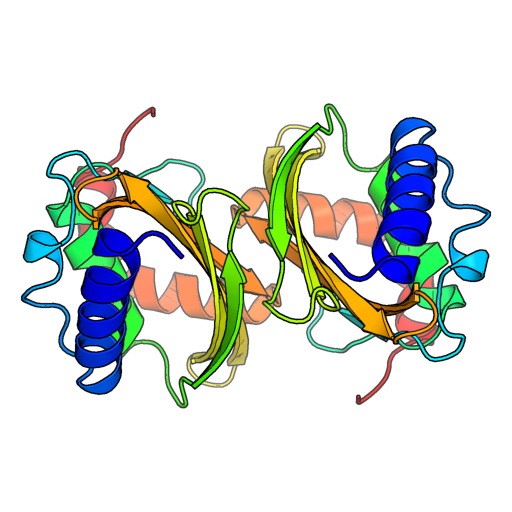1 97 ? -3.711 -12.508 4.77 1 98.88 97 ARG A CA 1
ATOM 738 C C . ARG A 1 97 ? -3.656 -14.023 4.672 1 98.88 97 ARG A C 1
ATOM 740 O O . ARG A 1 97 ? -3.994 -14.602 3.633 1 98.88 97 ARG A O 1
ATOM 747 N N . PHE A 1 98 ? -3.24 -14.641 5.723 1 98.88 98 PHE A N 1
ATOM 748 C CA . PHE A 1 98 ? -3.146 -16.094 5.836 1 98.88 98 PHE A CA 1
ATOM 749 C C . PHE A 1 98 ? -4.172 -16.625 6.828 1 98.88 98 PHE A C 1
ATOM 751 O O . PHE A 1 98 ? -4.629 -15.898 7.715 1 98.88 98 PHE A O 1
ATOM 758 N N . ASP A 1 99 ? -4.547 -17.891 6.645 1 98.69 99 ASP A N 1
ATOM 759 C CA . ASP A 1 99 ? -5.242 -18.578 7.734 1 98.69 99 ASP A CA 1
ATOM 760 C C . ASP A 1 99 ? -4.25 -19.25 8.68 1 98.69 99 ASP A C 1
ATOM 762 O O . ASP A 1 99 ? -3.035 -19.141 8.492 1 98.69 99 ASP A O 1
ATOM 766 N N . GLU A 1 100 ? -4.723 -19.906 9.664 1 98 100 GLU A N 1
ATOM 767 C CA . GLU A 1 100 ? -3.867 -20.469 10.703 1 98 100 GLU A CA 1
ATOM 768 C C . GLU A 1 100 ? -3.084 -21.672 10.172 1 98 100 GLU A C 1
ATOM 770 O O . GLU A 1 100 ? -2.117 -22.109 10.797 1 98 100 GLU A O 1
ATOM 775 N N . ALA A 1 101 ? -3.484 -22.219 9.078 1 98.31 101 ALA A N 1
ATOM 776 C CA . ALA A 1 101 ? -2.742 -23.312 8.445 1 98.31 101 ALA A CA 1
ATOM 777 C C . ALA A 1 101 ? -1.66 -22.766 7.516 1 98.31 101 ALA A C 1
ATOM 779 O O . ALA A 1 101 ? -0.938 -23.547 6.879 1 98.31 101 ALA A O 1
ATOM 780 N N . GLY A 1 102 ? -1.611 -21.438 7.359 1 98.56 102 GLY A N 1
ATOM 781 C CA . GLY A 1 102 ? -0.58 -20.812 6.547 1 98.56 102 GLY A CA 1
ATOM 782 C C . GLY A 1 102 ? -0.971 -20.672 5.086 1 98.56 102 GLY A C 1
ATOM 783 O O . GLY A 1 102 ? -0.117 -20.438 4.227 1 98.56 102 GLY A O 1
ATOM 784 N N . LYS A 1 103 ? -2.219 -20.875 4.84 1 98.88 103 LYS A N 1
ATOM 785 C CA . LYS A 1 103 ? -2.684 -20.688 3.469 1 98.88 103 LYS A CA 1
ATOM 786 C C . LYS A 1 103 ? -3.049 -19.219 3.203 1 98.88 103 LYS A C 1
ATOM 788 O O . LYS A 1 103 ? -3.688 -18.578 4.035 1 98.88 103 LYS A O 1
ATOM 793 N N . ILE A 1 104 ? -2.65 -18.766 2.041 1 98.88 104 ILE A N 1
ATOM 794 C CA . ILE A 1 104 ? -3.045 -17.422 1.621 1 98.88 104 ILE A CA 1
ATOM 795 C C . ILE A 1 104 ? -4.551 -17.375 1.362 1 98.88 104 ILE A C 1
ATOM 797 O O . ILE A 1 104 ? -5.066 -18.156 0.548 1 98.88 104 ILE A O 1
ATOM 801 N N . VAL A 1 105 ? -5.23 -16.484 1.981 1 98.81 105 VAL A N 1
ATOM 802 C CA . VAL A 1 105 ? -6.676 -16.375 1.807 1 98.81 105 VAL A CA 1
ATOM 803 C C . VAL A 1 105 ? -7.004 -15.102 1.033 1 98.81 105 VAL A C 1
ATOM 805 O O . VAL A 1 105 ? -8.016 -15.039 0.333 1 98.81 105 VAL A O 1
ATOM 808 N N . GLU A 1 106 ? -6.223 -14.086 1.214 1 98.69 106 GLU A N 1
ATOM 809 C CA . GLU A 1 106 ? -6.336 -12.828 0.482 1 98.69 106 GLU A CA 1
ATOM 810 C C . GLU A 1 106 ? -4.965 -12.289 0.093 1 98.69 106 GLU A C 1
ATOM 812 O O . GLU A 1 106 ? -4.023 -12.344 0.887 1 98.69 106 GLU A O 1
ATOM 817 N N . PHE A 1 107 ? -4.852 -11.836 -1.099 1 98.81 107 PHE A N 1
ATOM 818 C CA . PHE A 1 107 ? -3.648 -11.211 -1.632 1 98.81 107 PHE A CA 1
ATOM 819 C C . PHE A 1 107 ? -3.99 -9.898 -2.338 1 98.81 107 PHE A C 1
ATOM 821 O O . PHE A 1 107 ? -4.738 -9.898 -3.318 1 98.81 107 PHE A O 1
ATOM 828 N N . GLU A 1 108 ? -3.471 -8.828 -1.81 1 98.81 108 GLU A N 1
ATOM 829 C CA . GLU A 1 108 ? -3.781 -7.496 -2.32 1 98.81 108 GLU A CA 1
ATOM 830 C C . GLU A 1 108 ? -2.508 -6.727 -2.66 1 98.81 108 GLU A C 1
ATOM 832 O O . GLU A 1 108 ? -1.539 -6.75 -1.897 1 98.81 108 GLU A O 1
ATOM 837 N N . VAL A 1 109 ? -2.498 -6.07 -3.834 1 98.88 109 VAL A N 1
ATOM 838 C CA . VAL A 1 109 ? -1.312 -5.34 -4.273 1 98.88 109 VAL A CA 1
ATOM 839 C C . VAL A 1 109 ? -1.652 -3.863 -4.457 1 98.88 109 VAL A C 1
ATOM 841 O O . VAL A 1 109 ? -2.713 -3.525 -4.988 1 98.88 109 VAL A O 1
ATOM 844 N N . MET A 1 110 ? -0.815 -3.004 -3.977 1 98.88 110 MET A N 1
ATOM 845 C CA . MET A 1 110 ? -0.872 -1.571 -4.25 1 98.88 110 MET A CA 1
ATOM 846 C C . MET A 1 110 ? 0.478 -1.057 -4.738 1 98.88 110 MET A C 1
ATOM 848 O O . MET A 1 110 ? 1.525 -1.543 -4.305 1 98.88 110 MET A O 1
ATOM 852 N N . VAL A 1 111 ? 0.447 -0.067 -5.641 1 98.81 111 VAL A N 1
ATOM 853 C CA . VAL A 1 111 ? 1.703 0.494 -6.129 1 98.81 111 VAL A CA 1
ATOM 854 C C . VAL A 1 111 ? 1.562 2.004 -6.301 1 98.81 111 VAL A C 1
ATOM 856 O O . VAL A 1 111 ? 0.45 2.518 -6.449 1 98.81 111 VAL A O 1
ATOM 859 N N . ARG A 1 112 ? 2.656 2.652 -6.25 1 98.75 112 ARG A N 1
ATOM 860 C CA . ARG A 1 112 ? 2.842 4.051 -6.625 1 98.75 112 ARG A CA 1
ATOM 861 C C . ARG A 1 112 ? 4.113 4.234 -7.445 1 98.75 112 ARG A C 1
ATOM 863 O O . ARG A 1 112 ? 5.02 3.396 -7.395 1 98.75 112 ARG A O 1
ATOM 870 N N . PRO A 1 113 ? 4.266 5.355 -8.156 1 98.5 113 PRO A N 1
ATOM 871 C CA . PRO A 1 113 ? 3.279 6.414 -8.398 1 98.5 113 PRO A CA 1
ATOM 872 C C . PRO A 1 113 ? 2.271 6.043 -9.484 1 98.5 113 PRO A C 1
ATOM 874 O O . PRO A 1 113 ? 2.293 4.918 -9.992 1 98.5 113 PRO A O 1
ATOM 877 N N . ALA A 1 114 ? 1.383 6.98 -9.828 1 98.31 114 ALA A N 1
ATOM 878 C CA . ALA A 1 114 ? 0.354 6.777 -10.844 1 98.31 114 ALA A CA 1
ATOM 879 C C . ALA A 1 114 ? 0.968 6.305 -12.164 1 98.31 114 ALA A C 1
ATOM 881 O O . ALA A 1 114 ? 0.413 5.438 -12.836 1 98.31 114 ALA A O 1
ATOM 882 N N . SER A 1 115 ? 2.088 6.836 -12.508 1 98.06 115 SER A N 1
ATOM 883 C CA . SER A 1 115 ? 2.746 6.469 -13.75 1 98.06 115 SER A CA 1
ATOM 884 C C . SER A 1 115 ? 3.199 5.012 -13.727 1 98.06 115 SER A C 1
ATOM 886 O O . SER A 1 115 ? 3.105 4.309 -14.734 1 98.06 115 SER A O 1
ATOM 888 N N . GLY A 1 116 ? 3.781 4.59 -12.633 1 98.38 116 GLY A N 1
ATOM 889 C CA . GLY A 1 116 ? 4.148 3.191 -12.484 1 98.38 116 GLY A CA 1
ATOM 890 C C . GLY A 1 116 ? 2.961 2.25 -12.562 1 98.38 116 GLY A C 1
ATOM 891 O O . GLY A 1 116 ? 3.043 1.19 -13.188 1 98.38 116 GLY A O 1
ATOM 892 N N . LEU A 1 117 ? 1.862 2.66 -11.953 1 98.69 117 LEU A N 1
ATOM 893 C CA . LEU A 1 117 ? 0.635 1.875 -12 1 98.69 117 LEU A CA 1
ATOM 894 C C . LEU A 1 117 ? 0.124 1.751 -13.43 1 98.69 117 LEU A C 1
ATOM 896 O O . LEU A 1 117 ? -0.312 0.675 -13.844 1 98.69 117 LEU A O 1
ATOM 900 N N . GLN A 1 118 ? 0.189 2.812 -14.148 1 97.94 118 GLN A N 1
ATOM 901 C CA . GLN A 1 118 ? -0.256 2.814 -15.539 1 97.94 118 GLN A CA 1
ATOM 902 C C . GLN A 1 118 ? 0.592 1.873 -16.391 1 97.94 118 GLN A C 1
ATOM 904 O O . GLN A 1 118 ? 0.06 1.109 -17.203 1 97.94 118 GLN A O 1
ATOM 909 N N . ALA A 1 119 ? 1.861 1.971 -16.219 1 98.44 119 ALA A N 1
ATOM 910 C CA . ALA A 1 119 ? 2.766 1.09 -16.953 1 98.44 119 ALA A CA 1
ATOM 911 C C . ALA A 1 119 ? 2.488 -0.375 -16.625 1 98.44 119 ALA A C 1
ATOM 913 O O . ALA A 1 119 ? 2.465 -1.224 -17.516 1 98.44 119 ALA A O 1
ATOM 914 N N . LEU A 1 120 ? 2.299 -0.672 -15.336 1 98.38 120 LEU A N 1
ATOM 915 C CA . LEU A 1 120 ? 1.971 -2.029 -14.914 1 98.38 120 LEU A CA 1
ATOM 916 C C . LEU A 1 120 ? 0.671 -2.5 -15.555 1 98.38 120 LEU A C 1
ATOM 918 O O . LEU A 1 120 ? 0.602 -3.615 -16.078 1 98.38 120 LEU A O 1
ATOM 922 N N . GLY A 1 121 ? -0.354 -1.68 -15.5 1 97.75 121 GLY A N 1
ATOM 923 C CA . GLY A 1 121 ? -1.634 -2.016 -16.094 1 97.75 121 GLY A CA 1
ATOM 924 C C . GLY A 1 121 ? -1.531 -2.346 -17.578 1 97.75 121 GLY A C 1
ATOM 925 O O . GLY A 1 121 ? -2.168 -3.287 -18.062 1 97.75 121 GLY A O 1
ATOM 926 N N . ALA A 1 122 ? -0.767 -1.556 -18.266 1 97.69 122 ALA A N 1
ATOM 927 C CA . ALA A 1 122 ? -0.577 -1.788 -19.703 1 97.69 122 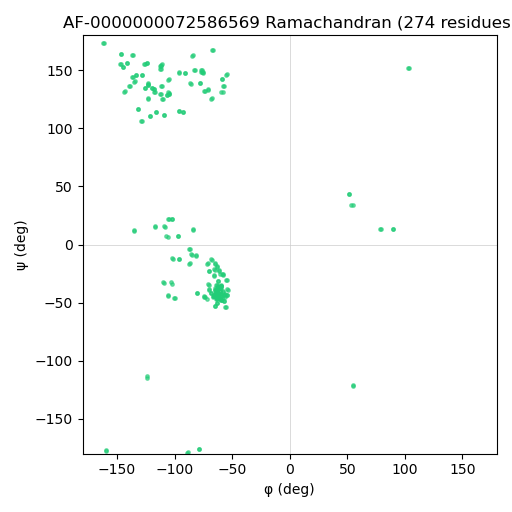ALA A CA 1
ATOM 928 C C . ALA A 1 122 ? 0.075 -3.145 -19.953 1 97.69 122 ALA A C 1
ATOM 930 O O . ALA A 1 122 ? -0.368 -3.9 -20.812 1 97.69 122 ALA A O 1
ATOM 931 N N . GLU A 1 123 ? 1.092 -3.484 -19.188 1 97.75 123 GLU A N 1
ATOM 932 C CA . GLU A 1 123 ? 1.792 -4.754 -19.359 1 97.75 123 GLU A CA 1
ATOM 933 C C . GLU A 1 123 ? 0.887 -5.934 -19.016 1 97.75 123 GLU A C 1
ATOM 935 O O . GLU A 1 123 ? 0.855 -6.93 -19.75 1 97.75 123 GLU A O 1
ATOM 940 N N . MET A 1 124 ? 0.155 -5.812 -17.891 1 97.19 124 MET A N 1
ATOM 941 C CA . MET A 1 124 ? -0.754 -6.883 -17.484 1 97.19 124 MET A CA 1
ATOM 942 C C . MET A 1 124 ? -1.868 -7.062 -18.516 1 97.19 124 MET A C 1
ATOM 944 O O . MET A 1 124 ? -2.254 -8.188 -18.828 1 97.19 124 MET A O 1
ATOM 948 N N . GLY A 1 125 ? -2.35 -5.941 -18.984 1 95.94 125 GLY A N 1
ATOM 949 C CA . GLY A 1 125 ? -3.365 -6 -20.016 1 95.94 125 GLY A CA 1
ATOM 950 C C . GLY A 1 125 ? -2.916 -6.754 -21.25 1 95.94 125 GLY A C 1
ATOM 951 O O . GLY A 1 125 ? -3.676 -7.543 -21.828 1 95.94 125 GLY A O 1
ATOM 952 N N . ALA A 1 126 ? -1.745 -6.594 -21.672 1 95.88 126 ALA A N 1
ATOM 953 C CA . ALA A 1 126 ? -1.181 -7.215 -22.875 1 95.88 126 ALA A CA 1
ATOM 954 C C . ALA A 1 126 ? -0.995 -8.719 -22.672 1 95.88 126 ALA A C 1
ATOM 956 O O . ALA A 1 126 ? -1.031 -9.484 -23.625 1 95.88 126 ALA A O 1
ATOM 957 N N . ARG A 1 127 ? -0.904 -9.164 -21.484 1 95.25 127 ARG A N 1
ATOM 958 C CA . ARG A 1 127 ? -0.514 -10.547 -21.25 1 95.25 127 ARG A CA 1
ATOM 959 C C . ARG A 1 127 ? -1.714 -11.391 -20.812 1 95.25 127 ARG A C 1
ATOM 961 O O . ARG A 1 127 ? -1.897 -12.508 -21.297 1 95.25 127 ARG A O 1
ATOM 968 N N . ILE A 1 128 ? -2.508 -10.766 -19.875 1 92.81 128 ILE A N 1
ATOM 969 C CA . ILE A 1 128 ? -3.555 -11.617 -19.328 1 92.81 128 ILE A CA 1
ATOM 970 C C . ILE A 1 128 ? -4.871 -10.852 -19.266 1 92.81 128 ILE A C 1
ATOM 972 O O . ILE A 1 128 ? -5.812 -11.266 -18.594 1 92.81 128 ILE A O 1
ATOM 976 N N . GLY A 1 129 ? -4.922 -9.742 -19.906 1 85.25 129 GLY A N 1
ATOM 977 C CA . GLY A 1 129 ? -6.117 -8.922 -19.844 1 85.25 129 GLY A CA 1
ATOM 978 C C . GLY A 1 129 ? -7.375 -9.664 -20.25 1 85.25 129 GLY A C 1
ATOM 979 O O . GLY A 1 129 ? -8.453 -9.414 -19.703 1 85.25 129 GLY A O 1
ATOM 980 N N . ALA A 1 130 ? -7.281 -10.555 -21.078 1 84.38 130 ALA A N 1
ATOM 981 C CA . ALA A 1 130 ? -8.43 -11.297 -21.594 1 84.38 130 ALA A CA 1
ATOM 982 C C . ALA A 1 130 ? -8.766 -12.477 -20.688 1 84.38 130 ALA A C 1
ATOM 984 O O . ALA A 1 130 ? -9.883 -13.008 -20.719 1 84.38 130 ALA A O 1
ATOM 985 N N . ARG A 1 131 ? -7.871 -12.883 -19.812 1 89.88 131 ARG A N 1
ATOM 986 C CA . ARG A 1 131 ? -8.031 -14.117 -19.047 1 89.88 131 ARG A CA 1
ATOM 987 C C . ARG A 1 131 ? -8.477 -13.82 -17.609 1 89.88 131 ARG A C 1
ATOM 989 O O . ARG A 1 131 ? -9.289 -14.555 -17.047 1 89.88 131 ARG A O 1
ATOM 996 N N . LEU A 1 132 ? -8.062 -12.758 -17.094 1 90.56 132 LEU A N 1
ATOM 997 C CA . LEU A 1 132 ? -8.266 -12.492 -15.68 1 90.56 132 LEU A CA 1
ATOM 998 C C . LEU A 1 132 ? -9.734 -12.203 -15.383 1 90.56 132 LEU A C 1
ATOM 1000 O O . LEU A 1 132 ? -10.258 -12.625 -14.344 1 90.56 132 LEU A O 1
ATOM 1004 N N . PRO A 1 133 ? -10.445 -11.555 -16.328 1 87.06 133 PRO A N 1
ATOM 1005 C CA . PRO A 1 133 ? -11.852 -11.234 -16.062 1 87.06 133 PRO A CA 1
ATOM 1006 C C . PRO A 1 133 ? -12.711 -12.484 -15.875 1 87.06 133 PRO A C 1
ATOM 1008 O O . PRO A 1 133 ? -13.781 -12.406 -15.266 1 87.06 133 PRO A O 1
ATOM 1011 N N . GLU A 1 134 ? -12.234 -13.562 -16.328 1 90.19 134 GLU A N 1
ATOM 1012 C CA . GLU A 1 134 ? -12.961 -14.82 -16.141 1 90.19 134 GLU A CA 1
ATOM 1013 C C . GLU A 1 134 ? -13.062 -15.195 -14.672 1 90.19 134 GLU A C 1
ATOM 1015 O O . GLU A 1 134 ? -13.922 -15.992 -14.289 1 90.19 134 GLU A O 1
ATOM 1020 N N . PHE A 1 135 ? -12.266 -14.578 -13.867 1 93 135 PHE A N 1
ATOM 1021 C CA . PHE A 1 135 ? -12.211 -14.93 -12.453 1 93 135 PHE A CA 1
ATOM 1022 C C . PHE A 1 135 ? -12.867 -13.844 -11.602 1 93 135 PHE A C 1
ATOM 1024 O O . PHE A 1 135 ? -12.797 -13.891 -10.375 1 93 135 PHE A O 1
ATOM 1031 N N . LYS A 1 136 ? -13.469 -12.914 -12.195 1 90.69 136 LYS A N 1
ATOM 1032 C CA . LYS A 1 136 ? -14.039 -11.797 -11.461 1 90.69 136 LYS A CA 1
ATOM 1033 C C . LYS A 1 136 ? -15.047 -12.273 -10.422 1 90.69 136 LYS A C 1
ATOM 1035 O O . LYS A 1 136 ? -15.844 -13.18 -10.695 1 90.69 136 LYS A O 1
ATOM 1040 N N . SER A 1 137 ? -14.891 -11.672 -9.32 1 85.38 137 SER A N 1
ATOM 1041 C CA . SER A 1 137 ? -15.789 -11.992 -8.211 1 85.38 137 SER A CA 1
ATOM 1042 C C . SER A 1 137 ? -16.312 -10.719 -7.547 1 85.38 137 SER A C 1
ATOM 1044 O O . SER A 1 137 ? -15.633 -9.695 -7.531 1 85.38 137 SER A O 1
ATOM 1046 N N . ASN A 1 138 ? -17.641 -10.891 -7.082 1 71.31 138 ASN A N 1
ATOM 1047 C CA . ASN A 1 138 ? -18.234 -9.734 -6.426 1 71.31 138 ASN A CA 1
ATOM 1048 C C . ASN A 1 138 ? -17.844 -9.664 -4.949 1 71.31 138 ASN A C 1
ATOM 1050 O O . ASN A 1 138 ? -18.438 -8.898 -4.184 1 71.31 138 ASN A O 1
ATOM 1054 N N . VAL A 1 139 ? -16.891 -10.438 -4.621 1 66.56 139 VAL A N 1
ATOM 1055 C CA . VAL A 1 139 ? -16.547 -10.398 -3.205 1 66.56 139 VAL A CA 1
ATOM 1056 C C . VAL A 1 139 ? -15.539 -9.266 -2.953 1 66.56 139 VAL A C 1
ATOM 1058 O O . VAL A 1 139 ? -14.734 -8.938 -3.828 1 66.56 139 VAL A O 1
ATOM 1061 N N . MET B 1 1 ? 5.145 -2.598 19.594 1 89.5 1 MET B N 1
ATOM 1062 C CA . MET B 1 1 ? 5.266 -1.208 19.172 1 89.5 1 MET B CA 1
ATOM 1063 C C . MET B 1 1 ? 6.129 -0.41 20.141 1 89.5 1 MET B C 1
ATOM 1065 O O . MET B 1 1 ? 5.988 -0.545 21.359 1 89.5 1 MET B O 1
ATOM 1069 N N . HIS B 1 2 ? 7.086 0.4 19.531 1 93.88 2 HIS B N 1
ATOM 1070 C CA . HIS B 1 2 ? 7.91 1.292 20.328 1 93.88 2 HIS B CA 1
ATOM 1071 C C . HIS B 1 2 ? 7.051 2.271 21.125 1 93.88 2 HIS B C 1
ATOM 1073 O O . HIS B 1 2 ? 6.109 2.854 20.578 1 93.88 2 HIS B O 1
ATOM 1079 N N . PRO B 1 3 ? 7.277 2.426 22.375 1 95.56 3 PRO B N 1
ATOM 1080 C CA . PRO B 1 3 ? 6.391 3.227 23.219 1 95.56 3 PRO B CA 1
ATOM 1081 C C . PRO B 1 3 ? 6.184 4.641 22.688 1 95.56 3 PRO B C 1
ATOM 1083 O O . PRO B 1 3 ? 5.062 5.156 22.703 1 95.56 3 PRO B O 1
ATOM 1086 N N . CYS B 1 4 ? 7.258 5.281 22.25 1 97.12 4 CYS B N 1
ATOM 1087 C CA . CYS B 1 4 ? 7.137 6.633 21.703 1 97.12 4 CYS B CA 1
ATOM 1088 C C . CYS B 1 4 ? 6.281 6.641 20.438 1 97.12 4 CYS B C 1
ATOM 1090 O O . CYS B 1 4 ? 5.543 7.598 20.203 1 97.12 4 CYS B O 1
ATOM 1092 N N . VAL B 1 5 ? 6.383 5.605 19.672 1 98.19 5 VAL B N 1
ATOM 1093 C CA . VAL B 1 5 ? 5.594 5.488 18.453 1 98.19 5 VAL B CA 1
ATOM 1094 C C . VAL B 1 5 ? 4.117 5.312 18.812 1 98.19 5 VAL B C 1
ATOM 1096 O O . VAL B 1 5 ? 3.244 5.91 18.188 1 98.19 5 VAL B O 1
ATOM 1099 N N . ARG B 1 6 ? 3.887 4.523 19.797 1 97.75 6 ARG B N 1
ATOM 1100 C CA . ARG B 1 6 ? 2.518 4.301 20.25 1 97.75 6 ARG B CA 1
ATOM 1101 C C . ARG B 1 6 ? 1.843 5.617 20.609 1 97.75 6 ARG B C 1
ATOM 1103 O O . ARG B 1 6 ? 0.688 5.852 20.25 1 97.75 6 ARG B O 1
ATOM 1110 N N . GLN B 1 7 ? 2.49 6.449 21.297 1 98.06 7 GLN B N 1
ATOM 1111 C CA . GLN B 1 7 ? 1.961 7.746 21.703 1 98.06 7 GLN B CA 1
ATOM 1112 C C . GLN B 1 7 ? 1.667 8.625 20.484 1 98.06 7 GLN B C 1
ATOM 1114 O O . GLN B 1 7 ? 0.612 9.258 20.422 1 98.06 7 GLN B O 1
ATOM 1119 N N . SER B 1 8 ? 2.605 8.688 19.578 1 98.62 8 SER B N 1
ATOM 1120 C CA . SER B 1 8 ? 2.412 9.484 18.375 1 98.62 8 SER B CA 1
ATOM 1121 C C . SER B 1 8 ? 1.251 8.961 17.531 1 98.62 8 SER B C 1
ATOM 1123 O O . SER B 1 8 ? 0.49 9.742 16.953 1 98.62 8 SER B O 1
ATOM 1125 N N . LEU B 1 9 ? 1.123 7.641 17.484 1 98.5 9 LEU B N 1
ATOM 1126 C CA . LEU B 1 9 ? 0.031 7.039 16.734 1 98.5 9 LEU B CA 1
ATOM 1127 C C . LEU B 1 9 ? -1.317 7.387 17.344 1 98.5 9 LEU B C 1
ATOM 1129 O O . LEU B 1 9 ? -2.303 7.582 16.641 1 98.5 9 LEU B O 1
ATOM 1133 N N . GLU B 1 10 ? -1.351 7.398 18.641 1 98.25 10 GLU B N 1
ATOM 1134 C CA . GLU B 1 10 ? -2.574 7.828 19.312 1 98.25 10 GLU B CA 1
ATOM 1135 C C . GLU B 1 10 ? -2.953 9.25 18.906 1 98.25 10 GLU B C 1
ATOM 1137 O O . GLU B 1 10 ? -4.121 9.531 18.625 1 98.25 10 GLU B O 1
ATOM 1142 N N . ARG B 1 11 ? -2.033 10.141 18.922 1 98.44 11 ARG B N 1
ATOM 1143 C CA . ARG B 1 11 ? -2.262 11.516 18.484 1 98.44 11 ARG B CA 1
ATOM 1144 C C . ARG B 1 11 ? -2.699 11.57 17.031 1 98.44 11 ARG B C 1
ATOM 1146 O O . ARG B 1 11 ? -3.605 12.328 16.672 1 98.44 11 ARG B O 1
ATOM 1153 N N . TRP B 1 12 ? -2.039 10.781 16.234 1 98.75 12 TRP B N 1
ATOM 1154 C CA . TRP B 1 12 ? -2.398 10.688 14.82 1 98.75 12 TRP B CA 1
ATOM 1155 C C . TRP B 1 12 ? -3.865 10.312 14.656 1 98.75 12 TRP B C 1
ATOM 1157 O O . TRP B 1 12 ? -4.609 10.984 13.938 1 98.75 12 TRP B O 1
ATOM 1167 N N . HIS B 1 13 ? -4.242 9.258 15.281 1 98.56 13 HIS B N 1
ATOM 1168 C CA . HIS B 1 13 ? -5.613 8.766 15.172 1 98.56 13 HIS B CA 1
ATOM 1169 C C . HIS B 1 13 ? -6.613 9.812 15.672 1 98.56 13 HIS B C 1
ATOM 1171 O O . HIS B 1 13 ? -7.699 9.953 15.102 1 98.56 13 HIS B O 1
ATOM 1177 N N . ALA B 1 14 ? -6.262 10.516 16.688 1 98.31 14 ALA B N 1
ATOM 1178 C CA . ALA B 1 14 ? -7.129 11.578 17.203 1 98.31 14 ALA B CA 1
ATOM 1179 C C . ALA B 1 14 ? -7.281 12.695 16.172 1 98.31 14 ALA B C 1
ATOM 1181 O O . ALA B 1 14 ? -8.383 13.211 15.961 1 98.31 14 ALA B O 1
ATOM 1182 N N . MET B 1 15 ? -6.234 13.117 15.516 1 98.44 15 MET B N 1
ATOM 1183 C CA . MET B 1 15 ? -6.27 14.156 14.492 1 98.44 15 MET B CA 1
ATOM 1184 C C . MET B 1 15 ? -7.129 13.727 13.305 1 98.44 15 MET B C 1
ATOM 1186 O O . MET B 1 15 ? -7.93 14.516 12.797 1 98.44 15 MET B O 1
ATOM 1190 N N . VAL B 1 16 ? -6.953 12.461 12.875 1 98.38 16 VAL B N 1
ATOM 1191 C CA . VAL B 1 16 ? -7.711 11.93 11.75 1 98.38 16 VAL B CA 1
ATOM 1192 C C . VAL B 1 16 ? -9.195 11.883 12.102 1 98.38 16 VAL B C 1
ATOM 1194 O O . VAL B 1 16 ? -10.047 12.273 11.297 1 98.38 16 VAL B O 1
ATOM 1197 N N . ALA B 1 17 ? -9.484 11.422 13.297 1 97.25 17 ALA B N 1
ATOM 1198 C CA . ALA B 1 17 ? -10.875 11.336 13.75 1 97.25 17 ALA B CA 1
ATOM 1199 C C . ALA B 1 17 ? -11.523 12.711 13.773 1 97.25 17 ALA B C 1
ATOM 1201 O O . ALA B 1 17 ? -12.703 12.859 13.438 1 97.25 17 ALA B O 1
ATOM 1202 N N . ALA B 1 18 ? -10.797 13.703 14.133 1 97.06 18 ALA B N 1
ATOM 1203 C CA . ALA B 1 18 ? -11.305 15.07 14.227 1 97.06 18 ALA B CA 1
ATOM 1204 C C . ALA B 1 18 ? -11.227 15.773 12.875 1 97.06 18 ALA B C 1
ATOM 1206 O O . ALA B 1 18 ? -11.719 16.906 12.727 1 97.06 18 ALA B O 1
ATOM 1207 N N . ARG B 1 19 ? -10.586 15.133 11.906 1 97.06 19 ARG B N 1
ATOM 1208 C CA . ARG B 1 19 ? -10.32 15.695 10.586 1 97.06 19 ARG B CA 1
ATOM 1209 C C . ARG B 1 19 ? -9.617 17.047 10.703 1 97.06 19 ARG B C 1
ATOM 1211 O O . ARG B 1 19 ? -9.945 17.984 9.984 1 97.06 19 ARG B O 1
ATOM 1218 N N . ASP B 1 20 ? -8.82 17.172 11.656 1 97.25 20 ASP B N 1
ATOM 1219 C CA . ASP B 1 20 ? -8.016 18.359 11.906 1 97.25 20 ASP B CA 1
ATOM 1220 C C . ASP B 1 20 ? -6.539 18 12.094 1 97.25 20 ASP B C 1
ATOM 1222 O O . ASP B 1 20 ? -6.133 17.562 13.164 1 97.25 20 ASP B O 1
ATOM 1226 N N . MET B 1 21 ? -5.785 18.344 11.047 1 97.5 21 MET B N 1
ATOM 1227 C CA . MET B 1 21 ? -4.375 17.969 11.047 1 97.5 21 MET B CA 1
ATOM 1228 C C . MET B 1 21 ? -3.5 19.172 11.398 1 97.5 21 MET B C 1
ATOM 1230 O O . MET B 1 21 ? -2.307 19.188 11.094 1 97.5 21 MET B O 1
ATOM 1234 N N . SER B 1 22 ? -4 20.156 12.023 1 96 22 SER B N 1
ATOM 1235 C CA . SER B 1 22 ? -3.297 21.422 12.273 1 96 22 SER B CA 1
ATOM 1236 C C . SER B 1 22 ? -2.1 21.203 13.188 1 96 22 SER B C 1
ATOM 1238 O O . SER B 1 22 ? -1.173 22.016 13.203 1 96 22 SER B O 1
ATOM 1240 N N . THR B 1 23 ? -2.076 20.094 13.992 1 97.31 23 THR B N 1
ATOM 1241 C CA . THR B 1 23 ? -0.988 19.859 14.93 1 97.31 23 THR B CA 1
ATOM 1242 C C . THR B 1 23 ? -0.107 18.703 14.461 1 97.31 23 THR B C 1
ATOM 1244 O O . THR B 1 23 ? 0.664 18.156 15.242 1 97.31 23 THR B O 1
ATOM 1247 N N . LEU B 1 24 ? -0.224 18.312 13.211 1 98.56 24 LEU B N 1
ATOM 1248 C CA . LEU B 1 24 ? 0.544 17.188 12.695 1 98.56 24 LEU B CA 1
ATOM 1249 C C . LEU B 1 24 ? 2.041 17.453 12.812 1 98.56 24 LEU B C 1
ATOM 1251 O O . LEU B 1 24 ? 2.812 16.531 13.117 1 98.56 24 LEU B O 1
ATOM 1255 N N . ALA B 1 25 ? 2.441 18.656 12.641 1 97.75 25 ALA B N 1
ATOM 1256 C CA . ALA B 1 25 ? 3.857 19 12.711 1 97.75 25 ALA B CA 1
ATOM 1257 C C . ALA B 1 25 ? 4.438 18.688 14.086 1 97.75 25 ALA B C 1
ATOM 1259 O O . ALA B 1 25 ? 5.648 18.5 14.227 1 97.75 25 ALA B O 1
ATOM 1260 N N . ASP B 1 26 ? 3.646 18.609 15.086 1 97.81 26 ASP B N 1
ATOM 1261 C CA . ASP B 1 26 ? 4.098 18.328 16.453 1 97.81 26 ASP B CA 1
ATOM 1262 C C . ASP B 1 26 ? 4.68 16.922 16.547 1 97.81 26 ASP B C 1
ATOM 1264 O O . ASP B 1 26 ? 5.52 16.656 17.422 1 97.81 26 ASP B O 1
ATOM 1268 N N . ILE B 1 27 ? 4.238 16.078 15.703 1 98.62 27 ILE B N 1
ATOM 1269 C CA . ILE B 1 27 ? 4.734 14.703 15.789 1 98.62 27 ILE B CA 1
ATOM 1270 C C . ILE B 1 27 ? 5.492 14.352 14.508 1 98.62 27 ILE B C 1
ATOM 1272 O O . ILE B 1 27 ? 5.691 13.172 14.203 1 98.62 27 ILE B O 1
ATOM 1276 N N . ALA B 1 28 ? 5.848 15.32 13.734 1 98.81 28 ALA B N 1
ATOM 1277 C CA . ALA B 1 28 ? 6.629 15.109 12.516 1 98.81 28 ALA B CA 1
ATOM 1278 C C . ALA B 1 28 ? 8.031 15.688 12.664 1 98.81 28 ALA B C 1
ATOM 1280 O O . ALA B 1 28 ? 8.211 16.766 13.227 1 98.81 28 ALA B O 1
ATOM 1281 N N . ASP B 1 29 ? 9.039 14.93 12.211 1 98.75 29 ASP B N 1
ATOM 1282 C CA . ASP B 1 29 ? 10.375 15.5 12.062 1 98.75 29 ASP B CA 1
ATOM 1283 C C . ASP B 1 29 ? 10.359 16.688 11.109 1 98.75 29 ASP B C 1
ATOM 1285 O O . ASP B 1 29 ? 9.695 16.656 10.07 1 98.75 29 ASP B O 1
ATOM 1289 N N . PRO B 1 30 ? 11.109 17.719 11.344 1 97.94 30 PRO B N 1
ATOM 1290 C CA . PRO B 1 30 ? 11.141 18.875 10.438 1 97.94 30 PRO B CA 1
ATOM 1291 C C . PRO B 1 30 ? 11.547 18.5 9.016 1 97.94 30 PRO B C 1
ATOM 1293 O O . PRO B 1 30 ? 11.156 19.172 8.055 1 97.94 30 PRO B O 1
ATOM 1296 N N . ASN B 1 31 ? 12.281 17.438 8.867 1 97.38 31 ASN B N 1
ATOM 1297 C CA . ASN B 1 31 ? 12.727 16.969 7.559 1 97.38 31 ASN B CA 1
ATOM 1298 C C . ASN B 1 31 ? 11.945 15.75 7.094 1 97.38 31 ASN B C 1
ATOM 1300 O O . ASN B 1 31 ? 12.453 14.945 6.312 1 97.38 31 ASN B O 1
ATOM 1304 N N . ALA B 1 32 ? 10.781 15.594 7.641 1 98.44 32 ALA B N 1
ATOM 1305 C CA . ALA B 1 32 ? 9.953 14.461 7.238 1 98.44 32 ALA B CA 1
ATOM 1306 C C . ALA B 1 32 ? 9.734 14.453 5.73 1 98.44 32 ALA B C 1
ATOM 1308 O O . ALA B 1 32 ? 9.68 15.508 5.098 1 98.44 32 ALA B O 1
ATOM 1309 N N . VAL B 1 33 ? 9.648 13.297 5.137 1 98.31 33 VAL B N 1
ATOM 1310 C CA . VAL B 1 33 ? 9.43 13.133 3.703 1 98.31 33 VAL B CA 1
ATOM 1311 C C . VAL B 1 33 ? 8.047 12.539 3.453 1 98.31 33 VAL B C 1
ATOM 1313 O O . VAL B 1 33 ? 7.664 11.547 4.074 1 98.31 33 VAL B O 1
ATOM 1316 N N . PHE B 1 34 ? 7.34 13.227 2.564 1 98.44 34 PHE B N 1
ATOM 1317 C CA . PHE B 1 34 ? 6.035 12.734 2.137 1 98.44 34 PHE B CA 1
ATOM 1318 C C . PHE B 1 34 ? 6.109 12.172 0.723 1 98.44 34 PHE B C 1
ATOM 1320 O O . PHE B 1 34 ? 6.621 12.828 -0.187 1 98.44 34 PHE B O 1
ATOM 1327 N N . ARG B 1 35 ? 5.625 10.953 0.539 1 98.31 35 ARG B N 1
ATOM 1328 C CA . ARG B 1 35 ? 5.527 10.32 -0.774 1 98.31 35 ARG B CA 1
ATOM 1329 C C . ARG B 1 35 ? 4.074 10.055 -1.15 1 98.31 35 ARG B C 1
ATOM 1331 O O . ARG B 1 35 ? 3.414 9.211 -0.548 1 98.31 35 ARG B O 1
ATOM 1338 N N . SER B 1 36 ? 3.639 10.742 -2.166 1 97.62 36 SER B N 1
ATOM 1339 C CA . SER B 1 36 ? 2.264 10.719 -2.65 1 97.62 36 SER B CA 1
ATOM 1340 C C . SER B 1 36 ? 1.986 9.445 -3.449 1 97.62 36 SER B C 1
ATOM 1342 O O . SER B 1 36 ? 2.877 8.922 -4.117 1 97.62 36 SER B O 1
ATOM 1344 N N . PRO B 1 37 ? 0.722 8.992 -3.379 1 98.5 37 PRO B N 1
ATOM 1345 C CA . PRO B 1 37 ? 0.37 7.891 -4.277 1 98.5 37 PRO B CA 1
ATOM 1346 C C . PRO B 1 37 ? 0.359 8.305 -5.746 1 98.5 37 PRO B C 1
ATOM 1348 O O . PRO B 1 37 ? 0.356 7.449 -6.637 1 98.5 37 PRO B O 1
ATOM 1351 N N . ILE B 1 38 ? 0.399 9.547 -6.055 1 97.25 38 ILE B N 1
ATOM 1352 C CA . ILE B 1 38 ? 0.219 10.078 -7.398 1 97.25 38 ILE B CA 1
ATOM 1353 C C . ILE B 1 38 ? 1.579 10.406 -8.008 1 97.25 38 ILE B C 1
ATOM 1355 O O . ILE B 1 38 ? 1.889 9.969 -9.125 1 97.25 38 ILE B O 1
ATOM 1359 N N . ALA B 1 39 ? 2.4 11.055 -7.254 1 95.88 39 ALA B N 1
ATOM 1360 C CA . ALA B 1 39 ? 3.604 11.672 -7.805 1 95.88 39 ALA B CA 1
ATOM 1361 C C . ALA B 1 39 ? 4.816 10.758 -7.621 1 95.88 39 ALA B C 1
ATOM 1363 O O . ALA B 1 39 ? 4.945 10.086 -6.598 1 95.88 39 ALA B O 1
ATOM 1364 N N . HIS B 1 40 ? 5.715 10.836 -8.539 1 94.94 40 HIS B N 1
ATOM 1365 C CA . HIS B 1 40 ? 6.969 10.094 -8.445 1 94.94 40 HIS B CA 1
ATOM 1366 C C . HIS B 1 40 ? 7.895 10.711 -7.398 1 94.94 40 HIS B C 1
ATOM 1368 O O . HIS B 1 40 ? 8.453 9.992 -6.562 1 94.94 40 HIS B O 1
ATOM 1374 N N . SER B 1 41 ? 7.996 11.984 -7.445 1 95 41 SER B N 1
ATOM 1375 C CA . SER B 1 41 ? 8.914 12.672 -6.543 1 95 41 SER B CA 1
ATOM 1376 C C . SER B 1 41 ? 8.336 12.766 -5.137 1 95 41 SER B C 1
ATOM 1378 O O . SER B 1 41 ? 7.125 12.938 -4.965 1 95 41 SER B O 1
ATOM 1380 N N . ALA B 1 42 ? 9.188 12.773 -4.203 1 97.38 42 ALA B N 1
ATOM 1381 C CA . ALA B 1 42 ? 8.805 13 -2.811 1 97.38 42 ALA B CA 1
ATOM 1382 C C . ALA B 1 42 ? 8.711 14.492 -2.5 1 97.38 42 ALA B C 1
ATOM 1384 O O . ALA B 1 42 ? 9.195 15.32 -3.268 1 97.38 42 ALA B O 1
ATOM 1385 N N . TYR B 1 43 ? 8.062 14.805 -1.433 1 97.62 43 TYR B N 1
ATOM 1386 C CA . TYR B 1 43 ? 7.945 16.156 -0.916 1 97.62 43 TYR B CA 1
ATOM 1387 C C . TYR B 1 43 ? 8.57 16.266 0.47 1 97.62 43 TYR B C 1
ATOM 1389 O O . TYR B 1 43 ? 8.305 15.445 1.346 1 97.62 43 TYR B O 1
ATOM 1397 N N . ALA B 1 44 ? 9.336 17.266 0.663 1 96.94 44 ALA B N 1
ATOM 1398 C CA . ALA B 1 44 ? 10.164 17.328 1.864 1 96.94 44 ALA B CA 1
ATOM 1399 C C . ALA B 1 44 ? 9.602 18.328 2.865 1 96.94 44 ALA B C 1
ATOM 1401 O O . ALA B 1 44 ? 9.156 19.422 2.48 1 96.94 44 ALA B O 1
ATOM 1402 N N . GLY B 1 45 ? 9.727 17.891 4.156 1 97.44 45 GLY B N 1
ATOM 1403 C CA . GLY B 1 45 ? 9.445 18.828 5.242 1 97.44 45 GLY B CA 1
ATOM 1404 C C . GLY B 1 45 ? 8.094 18.578 5.895 1 97.44 45 GLY B C 1
ATOM 1405 O O . GLY B 1 45 ? 7.145 18.172 5.23 1 97.44 45 GLY B O 1
ATOM 1406 N N . ALA B 1 46 ? 8.039 18.953 7.152 1 97.56 46 ALA B N 1
ATOM 1407 C CA . ALA B 1 46 ? 6.809 18.812 7.922 1 97.56 46 ALA B CA 1
ATOM 1408 C C . ALA B 1 46 ? 5.688 19.656 7.324 1 97.56 46 ALA B C 1
ATOM 1410 O O . ALA B 1 46 ? 4.516 19.266 7.371 1 97.56 46 ALA B O 1
ATOM 1411 N N . ALA B 1 47 ? 6.047 20.766 6.734 1 96.31 47 ALA B N 1
ATOM 1412 C CA . ALA B 1 47 ? 5.047 21.641 6.129 1 96.31 47 ALA B CA 1
ATOM 1413 C C . ALA B 1 47 ? 4.371 20.969 4.938 1 96.31 47 ALA B C 1
ATOM 1415 O O . ALA B 1 47 ? 3.148 21.031 4.785 1 96.31 47 ALA B O 1
ATOM 1416 N N . ALA B 1 48 ? 5.164 20.328 4.074 1 96.44 48 ALA B N 1
ATOM 1417 C CA . ALA B 1 48 ? 4.617 19.594 2.936 1 96.44 48 ALA B CA 1
ATOM 1418 C C . ALA B 1 48 ? 3.691 18.469 3.404 1 96.44 48 ALA B C 1
ATOM 1420 O O . ALA B 1 48 ? 2.598 18.297 2.859 1 96.44 48 ALA B O 1
ATOM 1421 N N . LEU B 1 49 ? 4.18 17.719 4.391 1 97.88 49 LEU B N 1
ATOM 1422 C CA . LEU B 1 49 ? 3.396 16.625 4.961 1 97.88 49 LEU B CA 1
ATOM 1423 C C . LEU B 1 49 ? 2.062 17.141 5.496 1 97.88 49 LEU B C 1
ATOM 1425 O O . LEU B 1 49 ? 1.008 16.594 5.184 1 97.88 49 LEU B O 1
ATOM 1429 N N . THR B 1 50 ? 2.104 18.219 6.27 1 97.75 50 THR B N 1
ATOM 1430 C CA . THR B 1 50 ? 0.904 18.781 6.879 1 97.75 50 THR B CA 1
ATOM 1431 C C . THR B 1 50 ? -0.062 19.281 5.809 1 97.75 50 THR B C 1
ATOM 1433 O O . THR B 1 50 ? -1.271 19.062 5.902 1 97.75 50 THR B O 1
ATOM 1436 N N . LEU B 1 51 ? 0.449 19.922 4.816 1 96.88 51 LEU B N 1
ATOM 1437 C CA . LEU B 1 51 ? -0.383 20.438 3.729 1 96.88 51 LEU B CA 1
ATOM 1438 C C . LEU B 1 51 ? -1.071 19.281 2.994 1 96.88 51 LEU B C 1
ATOM 1440 O O . LEU B 1 51 ? -2.291 19.312 2.811 1 96.88 51 LEU B O 1
ATOM 1444 N N . ALA B 1 52 ? -0.286 18.25 2.598 1 97.44 52 ALA B N 1
ATOM 1445 C CA . ALA B 1 52 ? -0.808 17.141 1.807 1 97.44 52 ALA B CA 1
ATOM 1446 C C . ALA B 1 52 ? -1.841 16.344 2.598 1 97.44 52 ALA B C 1
ATOM 1448 O O . ALA B 1 52 ? -2.963 16.125 2.131 1 97.44 52 ALA B O 1
ATOM 1449 N N . ILE B 1 53 ? -1.466 15.922 3.775 1 98.25 53 ILE B N 1
ATOM 1450 C CA . ILE B 1 53 ? -2.314 15.07 4.594 1 98.25 53 ILE B CA 1
ATOM 1451 C C . ILE B 1 53 ? -3.514 15.859 5.102 1 98.25 53 ILE B C 1
ATOM 1453 O O . ILE B 1 53 ? -4.621 15.328 5.207 1 98.25 53 ILE B O 1
ATOM 1457 N N . GLY B 1 54 ? -3.27 17.125 5.461 1 97.69 54 GLY B N 1
ATOM 1458 C CA . GLY B 1 54 ? -4.375 17.984 5.859 1 97.69 54 GLY B CA 1
ATOM 1459 C C . GLY B 1 54 ? -5.418 18.156 4.773 1 97.69 54 GLY B C 1
ATOM 1460 O O . GLY B 1 54 ? -6.613 18.25 5.062 1 97.69 54 GLY B O 1
ATOM 1461 N N . THR B 1 55 ? -5 18.203 3.566 1 97.62 55 THR B N 1
ATOM 1462 C CA . THR B 1 55 ? -5.926 18.328 2.445 1 97.62 55 THR B CA 1
ATOM 1463 C C . THR B 1 55 ? -6.645 17 2.186 1 97.62 55 THR B C 1
ATOM 1465 O O . THR B 1 55 ? -7.871 16.969 2.039 1 97.62 55 THR B O 1
ATOM 1468 N N . VAL B 1 56 ? -5.898 15.914 2.207 1 97.69 56 VAL B N 1
ATOM 1469 C CA . VAL B 1 56 ? -6.434 14.609 1.848 1 97.69 56 VAL B CA 1
ATOM 1470 C C . VAL B 1 56 ? -7.496 14.188 2.857 1 97.69 56 VAL B C 1
ATOM 1472 O O . VAL B 1 56 ? -8.492 13.555 2.496 1 97.69 56 VAL B O 1
ATOM 1475 N N . VAL B 1 57 ? -7.312 14.484 4.102 1 97.25 57 VAL B N 1
ATOM 1476 C CA . VAL B 1 57 ? -8.242 14.078 5.148 1 97.25 57 VAL B CA 1
ATOM 1477 C C . VAL B 1 57 ? -9.625 14.68 4.867 1 97.25 57 VAL B C 1
ATOM 1479 O O . VAL B 1 57 ? -10.648 14.094 5.227 1 97.25 57 VAL B O 1
ATOM 1482 N N . ASN B 1 58 ? -9.688 15.766 4.16 1 95.5 58 ASN B N 1
ATOM 1483 C CA . ASN B 1 58 ? -10.945 16.422 3.844 1 95.5 58 ASN B CA 1
ATOM 1484 C C . ASN B 1 58 ? -11.461 16.016 2.469 1 95.5 58 ASN B C 1
ATOM 1486 O O . ASN B 1 58 ? -12.602 16.328 2.109 1 95.5 58 ASN B O 1
ATOM 1490 N N . VAL B 1 59 ? -10.68 15.414 1.726 1 97.75 59 VAL B N 1
ATOM 1491 C CA . VAL B 1 59 ? -11.094 14.867 0.436 1 97.75 59 VAL B CA 1
ATOM 1492 C C . VAL B 1 59 ? -11.797 13.531 0.642 1 97.75 59 VAL B C 1
ATOM 1494 O O . VAL B 1 59 ? -12.789 13.234 -0.029 1 97.75 59 VAL B O 1
ATOM 1497 N N . PHE B 1 60 ? -11.289 12.703 1.519 1 98.44 60 PHE B N 1
ATOM 1498 C CA . PHE B 1 60 ? -11.82 11.367 1.764 1 98.44 60 PHE B CA 1
ATOM 1499 C C . PHE B 1 60 ? -13.164 11.445 2.479 1 98.44 60 PHE B C 1
ATOM 1501 O O . PHE B 1 60 ? -13.336 12.227 3.418 1 98.44 60 PHE B O 1
ATOM 1508 N N . GLU B 1 61 ? -14.07 10.734 2.023 1 98.19 61 GLU B N 1
ATOM 1509 C CA . GLU B 1 61 ? -15.352 10.492 2.67 1 98.19 61 GLU B CA 1
ATOM 1510 C C . GLU B 1 61 ? -15.477 9.039 3.135 1 98.19 61 GLU B C 1
ATOM 1512 O O . GLU B 1 61 ? -14.828 8.148 2.574 1 98.19 61 GLU B O 1
ATOM 1517 N N . GLU B 1 62 ? -16.344 8.789 4.227 1 98.06 62 GLU B N 1
ATOM 1518 C CA . GLU B 1 62 ? -16.547 7.453 4.773 1 98.06 62 GLU B CA 1
ATOM 1519 C C . GLU B 1 62 ? -15.219 6.766 5.082 1 98.06 62 GLU B C 1
ATOM 1521 O O . GLU B 1 62 ? -15.023 5.598 4.734 1 98.06 62 GLU B O 1
ATOM 1526 N N . PHE B 1 63 ? -14.398 7.492 5.625 1 98.56 63 PHE B N 1
ATOM 1527 C CA . PHE B 1 63 ? -13.047 7.02 5.914 1 98.56 63 PHE B CA 1
ATOM 1528 C C . PHE B 1 63 ? -13.055 6.051 7.09 1 98.56 63 PHE B C 1
ATOM 1530 O O . PHE B 1 63 ? -13.656 6.332 8.133 1 98.56 63 PHE B O 1
ATOM 1537 N N . THR B 1 64 ? -12.383 4.891 6.957 1 98.5 64 THR B N 1
ATOM 1538 C CA . THR B 1 64 ? -12.281 3.896 8.016 1 98.5 64 THR B CA 1
ATOM 1539 C C . THR B 1 64 ? -10.906 3.232 8.016 1 98.5 64 THR B C 1
ATOM 1541 O O . THR B 1 64 ? -10.438 2.781 6.969 1 98.5 64 THR B O 1
ATOM 1544 N N . TYR B 1 65 ? -10.281 3.145 9.18 1 98.62 65 TYR B N 1
ATOM 1545 C CA . TYR B 1 65 ? -9.094 2.312 9.336 1 98.62 65 TYR B CA 1
ATOM 1546 C C . TYR B 1 65 ? -9.477 0.858 9.586 1 98.62 65 TYR B C 1
ATOM 1548 O O . TYR B 1 65 ? -10.5 0.578 10.203 1 98.62 65 TYR B O 1
ATOM 1556 N N . HIS B 1 66 ? -8.625 0.011 9.156 1 98.38 66 HIS B N 1
ATOM 1557 C CA . HIS B 1 66 ? -8.781 -1.428 9.336 1 98.38 66 HIS B CA 1
ATOM 1558 C C . HIS B 1 66 ? -7.578 -2.033 10.047 1 98.38 66 HIS B C 1
ATOM 1560 O O . HIS B 1 66 ? -7.332 -1.743 11.219 1 98.38 66 HIS B O 1
ATOM 1566 N N . ARG B 1 67 ? -6.852 -2.861 9.383 1 98.31 67 ARG B N 1
ATOM 1567 C CA . ARG B 1 67 ? -5.734 -3.543 10.039 1 98.31 67 ARG B CA 1
ATOM 1568 C C . ARG B 1 67 ? -4.555 -2.596 10.234 1 98.31 67 ARG B C 1
ATOM 1570 O O . ARG B 1 67 ? -4.336 -1.694 9.422 1 98.31 67 ARG B O 1
ATOM 1577 N N . GLN B 1 68 ? -3.869 -2.826 11.258 1 98.69 68 GLN B N 1
ATOM 1578 C CA . GLN B 1 68 ? -2.584 -2.199 11.547 1 98.69 68 GLN B CA 1
ATOM 1579 C C . GLN B 1 68 ? -1.465 -3.236 11.602 1 98.69 68 GLN B C 1
ATOM 1581 O O . GLN B 1 68 ? -1.625 -4.301 12.203 1 98.69 68 GLN B O 1
ATOM 1586 N N . MET B 1 69 ? -0.379 -2.957 10.906 1 98.62 69 MET B N 1
ATOM 1587 C CA . MET B 1 69 ? 0.809 -3.805 10.922 1 98.62 69 MET B CA 1
ATOM 1588 C C . MET B 1 69 ? 2.039 -3.008 11.344 1 98.62 69 MET B C 1
ATOM 1590 O O . MET B 1 69 ? 2.088 -1.79 11.164 1 98.62 69 MET B O 1
ATOM 1594 N N . ALA B 1 70 ? 3.004 -3.719 11.852 1 98.44 70 ALA B N 1
ATOM 1595 C CA . ALA B 1 70 ? 4.23 -3.045 12.273 1 98.44 70 ALA B CA 1
ATOM 1596 C C . ALA B 1 70 ? 5.453 -3.92 12.016 1 98.44 70 ALA B C 1
ATOM 1598 O O . ALA B 1 70 ? 5.34 -5.145 11.914 1 98.44 70 ALA B O 1
ATOM 1599 N N . THR B 1 71 ? 6.609 -3.217 11.82 1 98.38 71 THR B N 1
ATOM 1600 C CA . THR B 1 71 ? 7.871 -3.947 11.82 1 98.38 71 THR B CA 1
ATOM 1601 C C . THR B 1 71 ? 8.172 -4.512 13.203 1 98.38 71 THR B C 1
ATOM 1603 O O . THR B 1 71 ? 7.566 -4.09 14.195 1 98.38 71 THR B O 1
ATOM 1606 N N . ASP B 1 72 ? 9.133 -5.379 13.242 1 96.19 72 ASP B N 1
ATOM 1607 C CA . ASP B 1 72 ? 9.5 -6.016 14.5 1 96.19 72 ASP B CA 1
ATOM 1608 C C . ASP B 1 72 ? 9.992 -4.98 15.516 1 96.19 72 ASP B C 1
ATOM 1610 O O . ASP B 1 72 ? 9.719 -5.102 16.719 1 96.19 72 ASP B O 1
ATOM 1614 N N . ASP B 1 73 ? 10.711 -3.936 15.055 1 96.5 73 ASP B N 1
ATOM 1615 C CA . ASP B 1 73 ? 11.266 -2.939 15.969 1 96.5 73 ASP B CA 1
ATOM 1616 C C . ASP B 1 73 ? 10.211 -1.91 16.359 1 96.5 73 ASP B C 1
ATOM 1618 O O . ASP B 1 73 ? 10.477 -1.033 17.188 1 96.5 73 ASP B O 1
ATOM 1622 N N . GLY B 1 74 ? 9.086 -1.983 15.68 1 97.44 74 GLY B N 1
ATOM 1623 C CA . GLY B 1 74 ? 7.965 -1.135 16.047 1 97.44 74 GLY B CA 1
ATOM 1624 C C . GLY B 1 74 ? 8.102 0.289 15.547 1 97.44 74 GLY B C 1
ATOM 1625 O O . GLY B 1 74 ? 7.344 1.173 15.953 1 97.44 74 GLY B O 1
ATOM 1626 N N . LEU B 1 75 ? 9.031 0.561 14.625 1 98.5 75 LEU B N 1
ATOM 1627 C CA . LEU B 1 75 ? 9.312 1.935 14.227 1 98.5 75 LEU B CA 1
ATOM 1628 C C . LEU B 1 75 ? 8.656 2.258 12.891 1 98.5 75 LEU B C 1
ATOM 1630 O O . LEU B 1 75 ? 8.602 3.422 12.484 1 98.5 75 LEU B O 1
ATOM 1634 N N . SER B 1 76 ? 8.172 1.236 12.203 1 98.75 76 SER B N 1
ATOM 1635 C CA . SER B 1 76 ? 7.391 1.433 10.992 1 98.75 76 SER B CA 1
ATOM 1636 C C . SER B 1 76 ? 6.023 0.766 11.102 1 98.75 76 SER B C 1
ATOM 1638 O O . SER B 1 76 ? 5.91 -0.345 11.625 1 98.75 76 SER B O 1
ATOM 1640 N N . VAL B 1 77 ? 5.004 1.508 10.602 1 98.75 77 VAL B N 1
ATOM 1641 C CA . VAL B 1 77 ? 3.629 1.041 10.727 1 98.75 77 VAL B CA 1
ATOM 1642 C C . VAL B 1 77 ? 2.898 1.2 9.398 1 98.75 77 VAL B C 1
ATOM 1644 O O . VAL B 1 77 ? 3.141 2.158 8.664 1 98.75 77 VAL B O 1
ATOM 1647 N N . VAL B 1 78 ? 2.129 0.239 9.133 1 98.88 78 VAL B N 1
ATOM 1648 C CA . VAL B 1 78 ? 1.171 0.339 8.031 1 98.88 78 VAL B CA 1
ATOM 1649 C C . VAL B 1 78 ? -0.248 0.408 8.594 1 98.88 78 VAL B C 1
ATOM 1651 O O . VAL B 1 78 ? -0.647 -0.435 9.398 1 98.88 78 VAL B O 1
ATOM 1654 N N . LEU B 1 79 ? -0.947 1.421 8.203 1 98.88 79 LEU B N 1
ATOM 1655 C CA . LEU B 1 79 ? -2.365 1.554 8.523 1 98.88 79 LEU B CA 1
ATOM 1656 C C . LEU B 1 79 ? -3.219 1.361 7.273 1 98.88 79 LEU B C 1
ATOM 1658 O O . LEU B 1 79 ? -3.152 2.164 6.34 1 98.88 79 LEU B O 1
ATOM 1662 N N . GLU B 1 80 ? -3.939 0.266 7.266 1 98.94 80 GLU B N 1
ATOM 1663 C CA . GLU B 1 80 ? -4.863 -0.012 6.168 1 98.94 80 GLU B CA 1
ATOM 1664 C C . GLU B 1 80 ? -6.145 0.802 6.309 1 98.94 80 GLU B C 1
ATOM 1666 O O . GLU B 1 80 ? -6.695 0.923 7.402 1 98.94 80 GLU B O 1
ATOM 1671 N N . PHE B 1 81 ? -6.641 1.327 5.156 1 98.88 81 PHE B N 1
ATOM 1672 C CA . PHE B 1 81 ? -7.848 2.135 5.266 1 98.88 81 PHE B CA 1
ATOM 1673 C C . PHE B 1 81 ? -8.727 1.969 4.031 1 98.88 81 PHE B C 1
ATOM 1675 O O . PHE B 1 81 ? -8.273 1.452 3.006 1 98.88 81 PHE B O 1
ATOM 1682 N N . SER B 1 82 ? -9.938 2.357 4.133 1 98.75 82 SER B N 1
ATOM 1683 C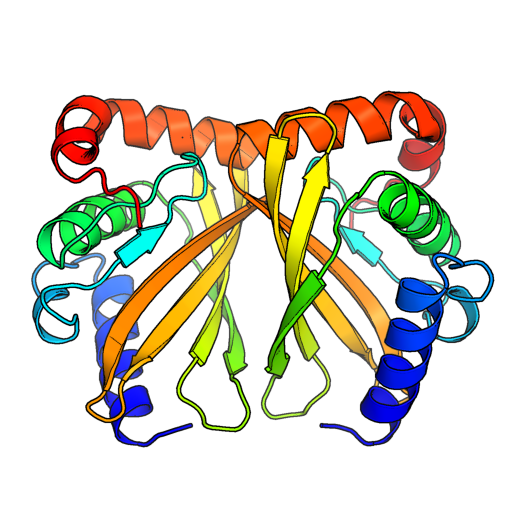 CA . SER B 1 82 ? -10.852 2.57 3.012 1 98.75 82 SER B CA 1
ATOM 1684 C C . SER B 1 82 ? -11.461 3.969 3.055 1 98.75 82 SER B C 1
ATOM 1686 O O . SER B 1 82 ? -11.516 4.598 4.113 1 98.75 82 SER B O 1
ATOM 1688 N N . ALA B 1 83 ? -11.859 4.414 1.926 1 98.69 83 ALA B N 1
ATOM 1689 C CA . ALA B 1 83 ? -12.484 5.727 1.793 1 98.69 83 ALA B CA 1
ATOM 1690 C C . ALA B 1 83 ? -13.25 5.84 0.48 1 98.69 83 ALA B C 1
ATOM 1692 O O . ALA B 1 83 ? -13.297 4.887 -0.304 1 98.69 83 ALA B O 1
ATOM 1693 N N . ARG B 1 84 ? -13.898 6.871 0.374 1 98.62 84 ARG B N 1
ATOM 1694 C CA . ARG B 1 84 ? -14.578 7.262 -0.858 1 98.62 84 ARG B CA 1
ATOM 1695 C C . ARG B 1 84 ? -14.109 8.641 -1.322 1 98.62 84 ARG B C 1
ATOM 1697 O O . ARG B 1 84 ? -13.922 9.539 -0.505 1 98.62 84 ARG B O 1
ATOM 1704 N N . VAL B 1 85 ? -13.883 8.812 -2.582 1 98.44 85 VAL B N 1
ATOM 1705 C CA . VAL B 1 85 ? -13.656 10.094 -3.236 1 98.44 85 VAL B CA 1
ATOM 1706 C C . VAL B 1 85 ? -14.695 10.312 -4.332 1 98.44 85 VAL B C 1
ATOM 1708 O O . VAL B 1 85 ? -14.633 9.688 -5.391 1 98.44 85 VAL B O 1
ATOM 1711 N N . GLY B 1 86 ? -15.562 11.25 -4.09 1 96.5 86 GLY B N 1
ATOM 1712 C CA . GLY B 1 86 ? -16.703 11.336 -4.996 1 96.5 86 GLY B CA 1
ATOM 1713 C C . GLY B 1 86 ? -17.469 10.039 -5.117 1 96.5 86 GLY B C 1
ATOM 1714 O O . GLY B 1 86 ? -17.891 9.461 -4.109 1 96.5 86 GLY B O 1
ATOM 1715 N N . ASP B 1 87 ? -17.562 9.531 -6.328 1 97.38 87 ASP B N 1
ATOM 1716 C CA . ASP B 1 87 ? -18.312 8.305 -6.543 1 97.38 87 ASP B CA 1
ATOM 1717 C C . ASP B 1 87 ? -17.391 7.09 -6.578 1 97.38 87 ASP B C 1
ATOM 1719 O O . ASP B 1 87 ? -17.844 5.973 -6.832 1 97.38 87 ASP B O 1
ATOM 1723 N N . LYS B 1 88 ? -16.172 7.285 -6.277 1 98.38 88 LYS B N 1
ATOM 1724 C CA . LYS B 1 88 ? -15.188 6.203 -6.34 1 98.38 88 LYS B CA 1
ATOM 1725 C C . LYS B 1 88 ? -14.836 5.699 -4.945 1 98.38 88 LYS B C 1
ATOM 1727 O O . LYS B 1 88 ? -14.57 6.496 -4.039 1 98.38 88 LYS B O 1
ATOM 1732 N N . ARG B 1 89 ? -14.914 4.449 -4.801 1 98 89 ARG B N 1
ATOM 1733 C CA . ARG B 1 89 ? -14.414 3.832 -3.578 1 98 89 ARG B CA 1
ATOM 1734 C C . ARG B 1 89 ? -12.953 3.422 -3.732 1 98 89 ARG B C 1
ATOM 1736 O O . ARG B 1 89 ? -12.508 3.074 -4.832 1 98 89 ARG B O 1
ATOM 1743 N N . LEU B 1 90 ? -12.258 3.5 -2.654 1 98.38 90 LEU B N 1
ATOM 1744 C CA . LEU B 1 90 ? -10.867 3.055 -2.709 1 98.38 90 LEU B CA 1
ATOM 1745 C C . LEU B 1 90 ? -10.438 2.453 -1.375 1 98.38 90 LEU B C 1
ATOM 1747 O O . LEU B 1 90 ? -11.109 2.646 -0.357 1 98.38 90 LEU B O 1
ATOM 1751 N N . LYS B 1 91 ? -9.469 1.621 -1.42 1 98.62 91 LYS B N 1
ATOM 1752 C CA . LYS B 1 91 ? -8.68 1.13 -0.295 1 98.62 91 LYS B CA 1
ATOM 1753 C C . LYS B 1 91 ? -7.238 1.624 -0.38 1 98.62 91 LYS B C 1
ATOM 1755 O O . LYS B 1 91 ? -6.73 1.891 -1.472 1 98.62 91 LYS B O 1
ATOM 1760 N N . GLY B 1 92 ? -6.602 1.785 0.733 1 98.88 92 GLY B N 1
ATOM 1761 C CA . GLY B 1 92 ? -5.223 2.242 0.723 1 98.88 92 GLY B CA 1
ATOM 1762 C C . GLY B 1 92 ? -4.48 1.928 2.008 1 98.88 92 GLY B C 1
ATOM 1763 O O . GLY B 1 92 ? -5 1.222 2.875 1 98.88 92 GLY B O 1
ATOM 1764 N N . ILE B 1 93 ? -3.225 2.385 2.07 1 98.94 93 ILE B N 1
ATOM 1765 C CA . ILE B 1 93 ? -2.414 2.289 3.279 1 98.94 93 ILE B CA 1
ATOM 1766 C C . ILE B 1 93 ? -1.67 3.604 3.506 1 98.94 93 ILE B C 1
ATOM 1768 O O . ILE B 1 93 ? -1.264 4.266 2.549 1 98.94 93 ILE B O 1
ATOM 1772 N N . ASP B 1 94 ? -1.515 3.971 4.723 1 98.94 94 ASP B N 1
ATOM 1773 C CA . ASP B 1 94 ? -0.451 4.852 5.199 1 98.94 94 ASP B CA 1
ATOM 1774 C C . ASP B 1 94 ? 0.751 4.047 5.684 1 98.94 94 ASP B C 1
ATOM 1776 O O . ASP B 1 94 ? 0.635 3.252 6.621 1 98.94 94 ASP B O 1
ATOM 1780 N N . LEU B 1 95 ? 1.825 4.129 5.055 1 98.94 95 LEU B N 1
ATOM 1781 C CA . LEU B 1 95 ? 3.09 3.582 5.535 1 98.94 95 LEU B CA 1
ATOM 1782 C C . LEU B 1 95 ? 3.92 4.656 6.227 1 98.94 95 LEU B C 1
ATOM 1784 O O . LEU B 1 95 ? 4.383 5.602 5.586 1 98.94 95 LEU B O 1
ATOM 1788 N N . ILE B 1 96 ? 4.125 4.488 7.504 1 98.88 96 ILE B N 1
ATOM 1789 C CA . ILE B 1 96 ? 4.719 5.547 8.312 1 98.88 96 ILE B CA 1
ATOM 1790 C C . ILE B 1 96 ? 5.98 5.027 9 1 98.88 96 ILE B C 1
ATOM 1792 O O . ILE B 1 96 ? 5.953 3.982 9.656 1 98.88 96 ILE B O 1
ATOM 1796 N N . ARG B 1 97 ? 7.066 5.703 8.82 1 98.88 97 ARG B N 1
ATOM 1797 C CA . ARG B 1 97 ? 8.289 5.434 9.578 1 98.88 97 ARG B CA 1
ATOM 1798 C C . ARG B 1 97 ? 8.523 6.504 10.633 1 98.88 97 ARG B C 1
ATOM 1800 O O . ARG B 1 97 ? 8.469 7.699 10.344 1 98.88 97 ARG B O 1
ATOM 1807 N N . PHE B 1 98 ? 8.781 6.066 11.812 1 98.88 98 PHE B N 1
ATOM 1808 C CA . PHE B 1 98 ? 9.07 6.93 12.953 1 98.88 98 PHE B CA 1
ATOM 1809 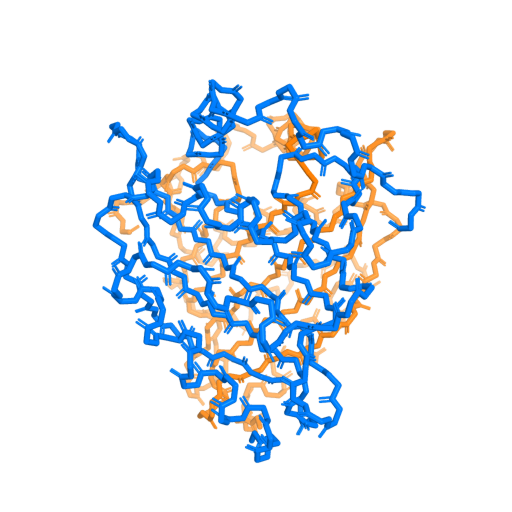C C . PHE B 1 98 ? 10.531 6.797 13.375 1 98.88 98 PHE B C 1
ATOM 1811 O O . PHE B 1 98 ? 11.172 5.781 13.102 1 98.88 98 PHE B O 1
ATOM 1818 N N . ASP B 1 99 ? 11.039 7.859 14.016 1 98.62 99 ASP B N 1
ATOM 1819 C CA . ASP B 1 99 ? 12.289 7.684 14.75 1 98.62 99 ASP B CA 1
ATOM 1820 C C . ASP B 1 99 ? 12.016 7.242 16.188 1 98.62 99 ASP B C 1
ATOM 1822 O O . ASP B 1 99 ? 10.867 7.039 16.578 1 98.62 99 ASP B O 1
ATOM 1826 N N . GLU B 1 100 ? 13.023 7.062 16.953 1 98 100 GLU B N 1
ATOM 1827 C CA . GLU B 1 100 ? 12.891 6.516 18.297 1 98 100 GLU B CA 1
ATOM 1828 C C . GLU B 1 100 ? 12.242 7.52 19.234 1 98 100 GLU B C 1
ATOM 1830 O O . GLU B 1 100 ? 11.797 7.16 20.328 1 98 100 GLU B O 1
ATOM 1835 N N . ALA B 1 101 ? 12.195 8.758 18.859 1 98.31 101 ALA B N 1
ATOM 1836 C CA . ALA B 1 101 ? 11.508 9.773 19.656 1 98.31 101 ALA B CA 1
ATOM 1837 C C . ALA B 1 101 ? 10.031 9.852 19.281 1 98.31 101 ALA B C 1
ATOM 1839 O O . ALA B 1 101 ? 9.281 10.664 19.844 1 98.31 101 ALA B O 1
ATOM 1840 N N . GLY B 1 102 ? 9.617 9.078 18.281 1 98.56 102 GLY B N 1
ATOM 1841 C CA . GLY B 1 102 ? 8.219 9.016 17.891 1 98.56 102 GLY B CA 1
ATOM 1842 C C . GLY B 1 102 ? 7.848 10.055 16.828 1 98.56 102 GLY B C 1
ATOM 1843 O O . GLY B 1 102 ? 6.668 10.32 16.609 1 98.56 102 GLY B O 1
ATOM 1844 N N . LYS B 1 103 ? 8.859 10.625 16.266 1 98.88 103 LYS B N 1
ATOM 1845 C CA . LYS B 1 103 ? 8.578 11.578 15.195 1 98.88 103 LYS B CA 1
ATOM 1846 C C . LYS B 1 103 ? 8.453 10.875 13.852 1 98.88 103 LYS B C 1
ATOM 1848 O O . LYS B 1 103 ? 9.242 9.984 13.531 1 98.88 103 LYS B O 1
ATOM 1853 N N . ILE B 1 104 ? 7.477 11.32 13.086 1 98.88 104 ILE B N 1
ATOM 1854 C CA . ILE B 1 104 ? 7.328 10.812 11.727 1 98.88 104 ILE B CA 1
ATOM 1855 C C . ILE B 1 104 ? 8.492 11.289 10.867 1 98.88 104 ILE B C 1
ATOM 1857 O O . ILE B 1 104 ? 8.727 12.5 10.75 1 98.88 104 ILE B O 1
ATOM 1861 N N . VAL B 1 105 ? 9.172 10.398 10.242 1 98.81 105 VAL B N 1
ATOM 1862 C CA . VAL B 1 105 ? 10.312 10.75 9.406 1 98.81 105 VAL B CA 1
ATOM 1863 C C . VAL B 1 105 ? 9.961 10.531 7.938 1 98.81 105 VAL B C 1
ATOM 1865 O O . VAL B 1 105 ? 10.492 11.211 7.055 1 98.81 105 VAL B O 1
ATOM 1868 N N . GLU B 1 106 ? 9.148 9.562 7.664 1 98.69 106 GLU B N 1
ATOM 1869 C CA . GLU B 1 106 ? 8.641 9.273 6.328 1 98.69 106 GLU B CA 1
ATOM 1870 C C . GLU B 1 106 ? 7.16 8.898 6.375 1 98.69 106 GLU B C 1
ATOM 1872 O O . GLU B 1 106 ? 6.727 8.164 7.266 1 98.69 106 GLU B O 1
ATOM 1877 N N . PHE B 1 107 ? 6.418 9.43 5.477 1 98.88 107 PHE B N 1
ATOM 1878 C CA . PHE B 1 107 ? 5 9.133 5.305 1 98.88 107 PHE B CA 1
ATOM 1879 C C . PHE B 1 107 ? 4.684 8.844 3.84 1 98.88 107 PHE B C 1
ATOM 1881 O O . PHE B 1 107 ? 4.871 9.703 2.977 1 98.88 107 PHE B O 1
ATOM 1888 N N . GLU B 1 108 ? 4.25 7.637 3.59 1 98.81 108 GLU B N 1
ATOM 1889 C CA . GLU B 1 108 ? 3.986 7.188 2.227 1 98.81 108 GLU B CA 1
ATOM 1890 C C . GLU B 1 108 ? 2.566 6.645 2.09 1 98.81 108 GLU B C 1
ATOM 1892 O O . GLU B 1 108 ? 2.09 5.906 2.955 1 98.81 108 GLU B O 1
ATOM 1897 N N . VAL B 1 109 ? 1.867 7.051 1.011 1 98.88 109 VAL B N 1
ATOM 1898 C CA . VAL B 1 109 ? 0.487 6.625 0.806 1 98.88 109 VAL B CA 1
ATOM 1899 C C . VAL B 1 109 ? 0.375 5.848 -0.504 1 98.88 109 VAL B C 1
ATOM 1901 O O . VAL B 1 109 ? 0.971 6.23 -1.514 1 98.88 109 VAL B O 1
ATOM 1904 N N . MET B 1 110 ? -0.308 4.746 -0.478 1 98.88 110 MET B N 1
ATOM 1905 C CA . MET B 1 110 ? -0.697 4.004 -1.676 1 98.88 110 MET B CA 1
ATOM 1906 C C . MET B 1 110 ? -2.195 3.719 -1.675 1 98.88 110 MET B C 1
ATOM 1908 O O . MET B 1 110 ? -2.791 3.506 -0.617 1 98.88 110 MET B O 1
ATOM 1912 N N . VAL B 1 111 ? -2.799 3.719 -2.873 1 98.81 111 VAL B N 1
ATOM 1913 C CA . VAL B 1 111 ? -4.223 3.42 -2.949 1 98.81 111 VAL B CA 1
ATOM 1914 C C . VAL B 1 111 ? -4.508 2.57 -4.188 1 98.81 111 VAL B C 1
ATOM 1916 O O . VAL B 1 111 ? -3.729 2.57 -5.141 1 98.81 111 VAL B O 1
ATOM 1919 N N . ARG B 1 112 ? -5.566 1.872 -4.113 1 98.75 112 ARG B N 1
ATOM 1920 C CA . ARG B 1 112 ? -6.207 1.17 -5.223 1 98.75 112 ARG B CA 1
ATOM 1921 C C . ARG B 1 112 ? -7.719 1.357 -5.191 1 98.75 112 ARG B C 1
ATOM 1923 O O . ARG B 1 112 ? -8.289 1.681 -4.148 1 98.75 112 ARG B O 1
ATOM 1930 N N . PRO B 1 113 ? -8.422 1.082 -6.301 1 98.5 113 PRO B N 1
ATOM 1931 C CA . PRO B 1 113 ? -7.914 0.766 -7.637 1 98.5 113 PRO B CA 1
ATOM 1932 C C . PRO B 1 113 ? -7.469 2.006 -8.406 1 98.5 113 PRO B C 1
ATOM 1934 O O . PRO B 1 113 ? -7.477 3.113 -7.863 1 98.5 113 PRO B O 1
ATOM 1937 N N . ALA B 1 114 ? -7.066 1.832 -9.68 1 98.31 114 ALA B N 1
ATOM 1938 C CA . ALA B 1 114 ? -6.605 2.918 -10.539 1 98.31 114 ALA B CA 1
ATOM 1939 C C . ALA B 1 114 ? -7.641 4.035 -10.617 1 98.31 114 ALA B C 1
ATOM 1941 O O . ALA B 1 114 ? -7.289 5.219 -10.609 1 98.31 114 ALA B O 1
ATOM 1942 N N . SER B 1 115 ? -8.875 3.686 -10.656 1 98.06 115 SER B N 1
ATOM 1943 C CA . SER B 1 115 ? -9.938 4.68 -10.742 1 98.06 115 SER B CA 1
ATOM 1944 C C . SER B 1 115 ? -10.008 5.535 -9.477 1 98.06 115 SER B C 1
ATOM 1946 O O . SER B 1 115 ? -10.242 6.742 -9.555 1 98.06 115 SER B O 1
ATOM 1948 N N . GLY B 1 116 ? -9.906 4.906 -8.344 1 98.38 116 GLY B N 1
ATOM 1949 C CA . GLY B 1 116 ? -9.852 5.648 -7.094 1 98.38 116 GLY B CA 1
ATOM 1950 C C . GLY B 1 116 ? -8.664 6.586 -7.008 1 98.38 116 GLY B C 1
ATOM 1951 O O . GLY B 1 116 ? -8.789 7.719 -6.539 1 98.38 116 GLY B O 1
ATOM 1952 N N . LEU B 1 117 ? -7.523 6.113 -7.488 1 98.69 117 LEU B N 1
ATOM 1953 C CA . LEU B 1 117 ? -6.316 6.934 -7.516 1 98.69 117 LEU B CA 1
ATOM 1954 C C . LEU B 1 117 ? -6.512 8.148 -8.414 1 98.69 117 LEU B C 1
ATOM 1956 O O . LEU B 1 117 ? -6.09 9.258 -8.07 1 98.69 117 LEU B O 1
ATOM 1960 N N . GLN B 1 118 ? -7.133 7.949 -9.516 1 98 118 GLN B N 1
ATOM 1961 C CA . GLN B 1 118 ? -7.391 9.039 -10.453 1 98 118 GLN B CA 1
ATOM 1962 C C . GLN B 1 118 ? -8.305 10.094 -9.836 1 98 118 GLN B C 1
ATOM 1964 O O . GLN B 1 118 ? -8.055 11.289 -9.961 1 98 118 GLN B O 1
ATOM 1969 N N . ALA B 1 119 ? -9.336 9.633 -9.234 1 98.5 119 ALA B N 1
ATOM 1970 C CA . ALA B 1 119 ? -10.258 10.547 -8.57 1 98.5 119 ALA B CA 1
ATOM 1971 C C . ALA B 1 119 ? -9.555 11.352 -7.48 1 98.5 119 ALA B C 1
ATOM 1973 O O . ALA B 1 119 ? -9.758 12.555 -7.352 1 98.5 119 ALA B O 1
ATOM 1974 N N . LEU B 1 120 ? -8.734 10.656 -6.68 1 98.44 120 LEU B N 1
ATOM 1975 C CA . LEU B 1 120 ? -7.961 11.328 -5.637 1 98.44 120 LEU B CA 1
ATOM 1976 C C . LEU B 1 120 ? -7.035 12.375 -6.234 1 98.44 120 LEU B C 1
ATOM 1978 O O . LEU B 1 120 ? -6.973 13.508 -5.742 1 98.44 120 LEU B O 1
ATOM 1982 N N . GLY B 1 121 ? -6.305 12.016 -7.266 1 97.81 121 GLY B N 1
ATOM 1983 C CA . GLY B 1 121 ? -5.402 12.945 -7.93 1 97.81 121 GLY B CA 1
ATOM 1984 C C . GLY B 1 121 ? -6.098 14.195 -8.422 1 97.81 121 GLY B C 1
ATOM 1985 O O . GLY B 1 121 ? -5.566 15.305 -8.289 1 97.81 121 GLY B O 1
ATOM 1986 N N . ALA B 1 122 ? -7.25 14.016 -8.992 1 97.75 122 ALA B N 1
ATOM 1987 C CA . ALA B 1 122 ? -8.016 15.156 -9.492 1 97.75 122 ALA B CA 1
ATOM 1988 C C . ALA B 1 122 ? -8.398 16.094 -8.352 1 97.75 122 ALA B C 1
ATOM 1990 O O . ALA B 1 122 ? -8.25 17.312 -8.469 1 97.75 122 ALA B O 1
ATOM 1991 N N . GLU B 1 123 ? -8.844 15.555 -7.238 1 97.88 123 GLU B N 1
ATOM 1992 C CA . GLU B 1 123 ? -9.25 16.375 -6.094 1 97.88 123 GLU B CA 1
ATOM 1993 C C . GLU B 1 123 ? -8.055 17.109 -5.492 1 97.88 123 GLU B C 1
ATOM 1995 O O . GLU B 1 123 ? -8.141 18.297 -5.176 1 97.88 123 GLU B O 1
ATOM 2000 N N . MET B 1 124 ? -6.93 16.359 -5.32 1 97.31 124 MET B N 1
ATOM 2001 C CA . MET B 1 124 ? -5.73 16.984 -4.766 1 97.31 124 MET B CA 1
ATOM 2002 C C . MET B 1 124 ? -5.203 18.078 -5.691 1 97.31 124 MET B C 1
ATOM 2004 O O . MET B 1 124 ? -4.777 19.141 -5.23 1 97.31 124 MET B O 1
ATOM 2008 N N . GLY B 1 125 ? -5.246 17.781 -6.969 1 96.19 125 GLY B N 1
ATOM 2009 C CA . GLY B 1 125 ? -4.836 18.766 -7.941 1 96.19 125 GLY B CA 1
ATOM 2010 C C . GLY B 1 125 ? -5.633 20.062 -7.848 1 96.19 125 GLY B C 1
ATOM 2011 O O . GLY B 1 125 ? -5.066 21.156 -7.926 1 96.19 125 GLY B O 1
ATOM 2012 N N . ALA B 1 126 ? -6.867 20 -7.637 1 96.19 126 ALA B N 1
ATOM 2013 C CA . ALA B 1 126 ? -7.77 21.141 -7.566 1 96.19 126 ALA B CA 1
ATOM 2014 C C . ALA B 1 126 ? -7.516 21.953 -6.305 1 96.19 126 ALA B C 1
ATOM 2016 O O . ALA B 1 126 ? -7.762 23.172 -6.281 1 96.19 126 ALA B O 1
ATOM 2017 N N . ARG B 1 127 ? -6.957 21.391 -5.32 1 95.62 127 ARG B N 1
ATOM 2018 C CA . ARG B 1 127 ? -6.883 22.047 -4.023 1 95.62 127 ARG B CA 1
ATOM 2019 C C . ARG B 1 127 ? -5.473 22.562 -3.752 1 95.62 127 ARG B C 1
ATOM 2021 O O . ARG B 1 127 ? -5.297 23.703 -3.289 1 95.62 127 ARG B O 1
ATOM 2028 N N . ILE B 1 128 ? -4.477 21.656 -4.07 1 93.56 128 ILE B N 1
ATOM 2029 C CA . ILE B 1 128 ? -3.137 22.047 -3.65 1 93.56 128 ILE B CA 1
ATOM 2030 C C . ILE B 1 128 ? -2.146 21.797 -4.781 1 93.56 128 ILE B C 1
ATOM 2032 O O . ILE B 1 128 ? -0.933 21.766 -4.559 1 93.56 128 ILE B O 1
ATOM 2036 N N . GLY B 1 129 ? -2.645 21.531 -5.93 1 86.81 129 GLY B N 1
ATOM 2037 C CA . GLY B 1 129 ? -1.773 21.203 -7.051 1 86.81 129 GLY B CA 1
ATOM 2038 C C . GLY B 1 129 ? -0.715 22.266 -7.301 1 86.81 129 GLY B C 1
ATOM 2039 O O . GLY B 1 129 ? 0.401 21.953 -7.719 1 86.81 129 GLY B O 1
ATOM 2040 N N . ALA B 1 130 ? -0.966 23.422 -7.031 1 85.38 130 ALA B N 1
ATOM 2041 C CA . ALA B 1 130 ? -0.05 24.531 -7.293 1 85.38 130 ALA B CA 1
ATOM 2042 C C . ALA B 1 130 ? 0.915 24.734 -6.125 1 85.38 130 ALA B C 1
ATOM 2044 O O . ALA B 1 130 ? 1.974 25.344 -6.285 1 85.38 130 ALA B O 1
ATOM 2045 N N . ARG B 1 131 ? 0.634 24.188 -4.965 1 90.88 131 ARG B N 1
ATOM 2046 C CA . ARG B 1 131 ? 1.391 24.484 -3.752 1 90.88 131 ARG B CA 1
ATOM 2047 C C . ARG B 1 131 ? 2.361 23.359 -3.424 1 90.88 131 ARG B C 1
ATOM 2049 O O . ARG B 1 131 ? 3.488 23.609 -2.992 1 90.88 131 ARG B O 1
ATOM 2056 N N . LEU B 1 132 ? 1.984 22.188 -3.717 1 91.19 132 LEU B N 1
ATOM 2057 C CA . LEU B 1 132 ? 2.75 21.031 -3.26 1 91.19 132 LEU B CA 1
ATOM 2058 C C . LEU B 1 132 ? 4.082 20.938 -3.994 1 91.19 132 LEU B C 1
ATOM 2060 O O . LEU B 1 132 ? 5.102 20.578 -3.398 1 91.19 132 LEU B O 1
ATOM 2064 N N . PRO B 1 133 ? 4.113 21.328 -5.281 1 87.75 133 PRO B N 1
ATOM 2065 C CA . PRO B 1 133 ? 5.367 21.219 -6.027 1 87.75 133 PRO B CA 1
ATOM 2066 C C . PRO B 1 133 ? 6.473 22.109 -5.453 1 87.75 133 PRO B C 1
ATOM 2068 O O . PRO B 1 133 ? 7.656 21.859 -5.688 1 87.75 133 PRO B O 1
ATOM 2071 N N . GLU B 1 134 ? 6.09 23.047 -4.691 1 91 134 GLU B N 1
ATOM 2072 C CA . GLU B 1 134 ? 7.07 23.906 -4.047 1 91 134 GLU B CA 1
ATOM 2073 C C . GLU B 1 134 ? 7.93 23.125 -3.057 1 91 134 GLU B C 1
ATOM 2075 O O . GLU B 1 134 ? 9.016 23.578 -2.688 1 91 134 GLU B O 1
ATOM 2080 N N . PHE B 1 135 ? 7.488 21.984 -2.695 1 93.69 135 PHE B N 1
ATOM 2081 C CA . PHE B 1 135 ? 8.172 21.188 -1.679 1 93.69 135 PHE B CA 1
ATOM 2082 C C . PHE B 1 135 ? 8.898 20.016 -2.309 1 93.69 135 PHE B C 1
ATOM 2084 O O . PHE B 1 135 ? 9.414 19.141 -1.602 1 93.69 135 PHE B O 1
ATOM 2091 N N . LYS B 1 136 ? 8.93 19.938 -3.576 1 91.12 136 LYS B N 1
ATOM 2092 C CA . LYS B 1 136 ? 9.516 18.797 -4.258 1 91.12 136 LYS B CA 1
ATOM 2093 C C . LYS B 1 136 ? 10.969 18.594 -3.84 1 91.12 136 LYS B C 1
ATOM 2095 O O . LYS B 1 136 ? 11.727 19.547 -3.713 1 91.12 136 LYS B O 1
ATOM 2100 N N . SER B 1 137 ? 11.211 17.359 -3.621 1 85.81 137 SER B N 1
ATOM 2101 C CA . SER B 1 137 ? 12.562 16.969 -3.229 1 85.81 137 SER B CA 1
ATOM 2102 C C . SER B 1 137 ? 13.039 15.758 -4.023 1 85.81 137 SER B C 1
ATOM 2104 O O . SER B 1 137 ? 12.234 14.914 -4.426 1 85.81 137 SER B O 1
ATOM 2106 N N . ASN B 1 138 ? 14.406 15.812 -4.281 1 71.06 138 ASN B N 1
ATOM 2107 C CA . ASN B 1 138 ? 14.969 14.695 -5.035 1 71.06 138 ASN B CA 1
ATOM 2108 C C . ASN B 1 138 ? 15.305 13.523 -4.125 1 71.06 138 ASN B C 1
ATOM 2110 O O . ASN B 1 138 ? 15.992 12.586 -4.543 1 71.06 138 ASN B O 1
ATOM 2114 N N . VAL B 1 139 ? 14.82 13.602 -2.941 1 66.69 139 VAL B N 1
ATOM 2115 C CA . VAL B 1 139 ? 15.18 12.5 -2.059 1 66.69 139 VAL B CA 1
ATOM 2116 C C . VAL B 1 139 ? 14.195 11.352 -2.244 1 66.69 139 VAL B C 1
ATOM 2118 O O . VAL B 1 139 ? 13.023 11.57 -2.557 1 66.69 139 VAL B O 1
#

InterPro domains:
  IPR032710 NTF2-like domain superfamily [SSF54427] (2-118)
  IPR037401 SnoaL-like domain [PF12680] (10-106)

Sequence (278 aa):
MHPCVRQSLERWHAMVAARDMSTLADIADPNAVFRSPIAHSAYAGAAALTLAIGTVVNVFEEFTYHRQMATDDGLSVVLEFSARVGDKRLKGIDLIRFDEAGKIVEFEVMVRPASGLQALGAEMGARIGARLPEFKSNVMHPCVRQSLERWHAMVAARDMSTLADIADPNAVFRSPIAHSAYAGAAALTLAIGTVVNVFEEFTYHRQMATDDGLSVVLEFSARVGDKRLKGIDLIRFDEAGKIVEFEVMVRPASGLQALGAEMGARIGARLPEFKSNV

Nearest PDB structures (foldseek):
  3mso-assembly1_B  TM=9.642E-01  e=5.739E-18  Pseudomonas aeruginosa
  3f8x-assembly2_C  TM=9.431E-01  e=1.956E-14  Pectobacterium atrosepticum SCRI1043
  3flj-assembly1_A-2  TM=8.920E-01  e=6.557E-13  Ruegeria pomeroyi DSS-3
  4rzm-assembly1_A  TM=7.517E-01  e=8.811E-07  Streptomyces lasalocidi
  5cxo-assembly1_A  TM=7.909E-01  e=2.362E-06  Streptomyces albus

pLDDT: mean 96.83, std 4.28, range [66.56, 98.94]